Protein 7O63 (pdb70)

Secondary structure (DSSP, 8-state):
--TT--S--HHHHHHHHHHHHHHHHHHHHHHHHHHHTTSTTT--HHHHHHHHHHHHHHHHHHHHHHHHHHHHT--------PPPS-S---SHHHHHHHHHHHHHHHHHHHHHHHHHHHHTT-HHHHHHHIIIIIHHHHHHHHHHHHHHHHHHHHTTTTSTTHHHHHHHTTT-

GO terms:
  GO:0005506 iron ion binding (F, IDA)
  GO:0005739 mitochondrion (C, IDA)
  GO:0004322 ferroxidase activity (F, IDA)
  GO:0006879 intracellular iron ion homeostasis (P, IDA)
  GO:0005739 mitochondrion (C, HTP)
  GO:0005759 mitochondrial matrix (C, TAS)
  GO:0051604 protein maturation (P, IDA)
  GO:0005634 nucleus (C, HDA)

Nearest PDB structures (foldseek):
  7o6d-assembly1_A  TM=1.006E+00  e=6.458E-25  Homo sapiens
  7rrp-assembly1_A  TM=1.003E+00  e=4.069E-22  Homo sapiens
  8aav-assembly1_G  TM=1.003E+00  e=2.219E-21  Homo sapiens
  2iu2-assembly1_A  TM=1.002E+00  e=2.329E-21  Homo sapiens
  8tue-assembly1_M  TM=9.987E-01  e=2.329E-21  Mus musculus

Radius of gyration: 18.18 Å; Cα contacts (8 Å, |Δi|>4): 214; chains: 1; bounding box: 45×49×40 Å

Foldseek 3Di:
DDPQADLQDPVLLVLLLVLLLLLLLLLQLLQLQLVLCVPPVNVLNLSNVVSNVVSVVSNVVSVVSVVVCVNNVHDHDHDDNDHDPDNHQPFSLSSLVVNLVSLVVSLVSLVVSLVVCVVSVNVVSNVVCVVPPNVVSVVSNVVSVVLNVQLVVQPPPPPPCRSVCCSVPVSD

Structure (mmCIF, N/CA/C/O backbone):
data_7O63
#
_entry.id   7O63
#
_cell.length_a   184.133
_cell.length_b   184.133
_cell.length_c   184.133
_cell.angle_alpha   90.000
_cell.angle_beta   90.000
_cell.angle_gamma   90.000
#
_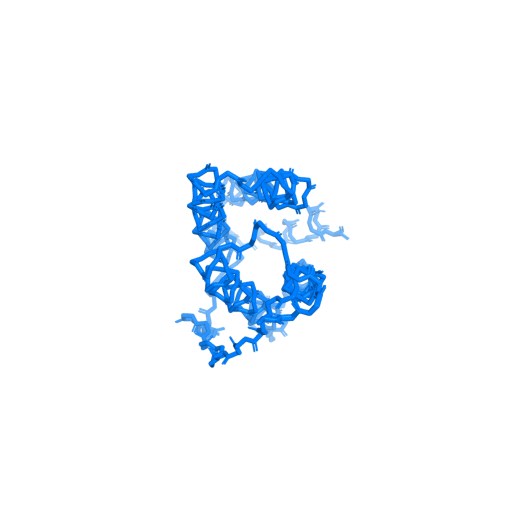symmetry.space_group_name_H-M   'F 4 3 2'
#
loop_
_entity.id
_entity.type
_entity.pdbx_description
1 polymer 'Ferritin, mitochondrial'
2 non-polymer 'MAGNESIUM ION'
3 non-polymer 'CHLORIDE ION'
4 water water
#
loop_
_atom_site.group_PDB
_atom_site.id
_atom_site.type_symbol
_atom_site.label_atom_id
_atom_site.label_alt_id
_atom_site.label_comp_id
_atom_site.label_asym_id
_atom_site.label_entity_id
_atom_site.label_seq_id
_atom_site.pdbx_PDB_ins_code
_atom_site.Cartn_x
_atom_site.Cartn_y
_atom_site.Cartn_z
_atom_site.occupancy
_atom_site.B_iso_or_equiv
_atom_site.auth_seq_id
_atom_site.auth_comp_id
_atom_site.auth_asym_id
_atom_site.auth_atom_id
_atom_site.pdbx_PDB_model_num
ATOM 1 N N . PRO A 1 6 ? -20.001 -55.910 -23.473 0.80 26.65 5 PRO A N 1
ATOM 2 C CA . PRO A 1 6 ? -19.589 -54.519 -23.718 0.80 24.04 5 PRO A CA 1
ATOM 3 C C . PRO A 1 6 ? -18.991 -53.855 -22.466 0.80 21.29 5 PRO A C 1
ATOM 4 O O . PRO A 1 6 ? -19.040 -54.426 -21.409 0.80 20.32 5 PRO A O 1
ATOM 8 N N A SER A 1 7 ? -18.361 -52.698 -22.643 0.60 19.11 6 SER A N 1
ATOM 9 N N B SER A 1 7 ? -18.504 -52.615 -22.616 0.40 22.00 6 SER A N 1
ATOM 10 C CA A SER A 1 7 ? -17.888 -51.824 -21.540 0.60 16.79 6 SER A CA 1
ATOM 11 C CA B SER A 1 7 ? -18.085 -51.732 -21.494 0.40 21.26 6 SER A CA 1
ATOM 12 C C A SER A 1 7 ? -19.017 -51.594 -20.521 0.60 15.50 6 SER A C 1
ATOM 13 C C B SER A 1 7 ? -19.131 -51.816 -20.375 0.40 20.85 6 SER A C 1
ATOM 14 O O A SER A 1 7 ? -20.167 -51.360 -20.961 0.60 13.21 6 SER A O 1
ATOM 15 O O B SER A 1 7 ? -20.314 -52.100 -20.674 0.40 23.30 6 SER A O 1
ATOM 20 N N A ARG A 1 8 ? -18.731 -51.612 -19.209 0.60 15.02 7 ARG A N 1
ATOM 21 N N B ARG A 1 8 ? -18.744 -51.567 -19.125 0.40 19.10 7 ARG A N 1
ATOM 22 C CA A ARG A 1 8 ? -19.797 -51.421 -18.180 0.60 15.62 7 ARG A CA 1
ATOM 23 C CA B ARG A 1 8 ? -19.762 -51.378 -18.061 0.40 18.20 7 ARG A CA 1
ATOM 24 C C A ARG A 1 8 ? -20.352 -49.990 -18.237 0.60 14.23 7 ARG A C 1
ATOM 25 C C B ARG A 1 8 ? -20.325 -49.956 -18.167 0.40 16.54 7 ARG A C 1
ATOM 26 O O A ARG A 1 8 ? -21.355 -49.746 -17.568 0.60 14.51 7 ARG A O 1
ATOM 27 O O B ARG A 1 8 ? -21.316 -49.689 -17.474 0.40 15.90 7 ARG A O 1
ATOM 42 N N . VAL A 1 9 ? -19.761 -49.083 -19.012 1.00 11.37 8 VAL A N 1
ATOM 43 C CA . VAL A 1 9 ? -20.316 -47.718 -19.166 1.00 10.26 8 VAL A CA 1
ATOM 44 C C . VAL A 1 9 ? -21.219 -47.613 -20.396 1.00 9.85 8 VAL A C 1
ATOM 45 O O . VAL A 1 9 ? -21.992 -46.672 -20.457 1.00 11.27 8 VAL A O 1
ATOM 49 N N . ARG A 1 10 ? -21.126 -48.525 -21.348 1.00 9.87 9 ARG A N 1
ATOM 50 C CA . ARG A 1 10 ? -21.743 -48.308 -22.668 1.00 9.64 9 ARG A CA 1
ATOM 51 C C . ARG A 1 10 ? -23.259 -48.294 -22.535 1.00 9.50 9 ARG A C 1
ATOM 52 O O . ARG A 1 10 ? -23.833 -49.204 -21.922 1.00 11.06 9 ARG A O 1
ATOM 60 N N . GLN A 1 11 ? -23.908 -47.314 -23.155 1.00 9.26 10 GLN A N 1
ATOM 61 C CA . GLN A 1 11 ? -25.379 -47.242 -23.137 1.00 9.36 10 GLN A CA 1
ATOM 62 C C . GLN A 1 11 ? -25.833 -46.406 -24.327 1.00 8.92 10 GLN A C 1
ATOM 63 O O . GLN A 1 11 ? -25.366 -45.270 -24.509 1.00 9.56 10 GLN A O 1
ATOM 69 N N . ASN A 1 12 ? -26.734 -46.971 -25.118 1.00 9.30 11 ASN A N 1
ATOM 70 C CA . ASN A 1 12 ? -27.340 -46.287 -26.287 1.00 9.62 11 ASN A CA 1
ATOM 71 C C . ASN A 1 12 ? -26.273 -45.807 -27.273 1.00 8.93 11 ASN A C 1
ATOM 72 O O . ASN A 1 12 ? -26.462 -44.751 -27.886 1.00 9.81 11 ASN A O 1
ATOM 77 N N . PHE A 1 13 ? -25.212 -46.578 -27.444 1.00 9.58 12 PHE A N 1
ATOM 78 C CA . PHE A 1 13 ? -24.054 -46.164 -28.265 1.00 9.62 12 PHE A CA 1
ATOM 79 C C . PHE A 1 13 ? -23.857 -47.200 -29.364 1.00 9.85 12 PHE A C 1
ATOM 80 O O . PHE A 1 13 ? -23.359 -48.300 -29.117 1.00 11.12 12 PHE A O 1
ATOM 88 N N . HIS A 1 14 ? -24.291 -46.877 -30.564 1.00 9.50 13 HIS A N 1
ATOM 89 C CA . HIS A 1 14 ? -24.341 -47.880 -31.648 1.00 10.00 13 HIS A CA 1
ATOM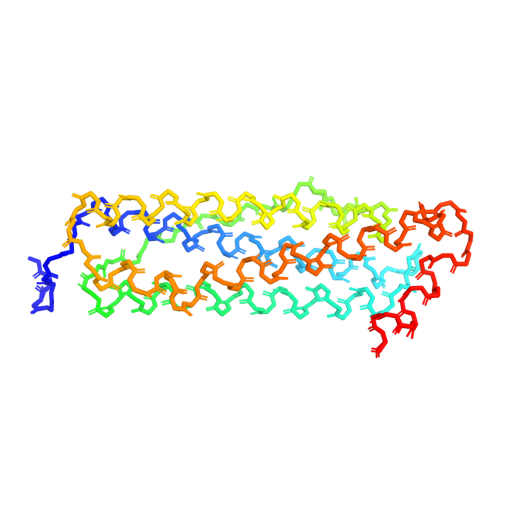 90 C C . HIS A 1 14 ? -22.938 -48.132 -32.177 1.00 9.39 13 HIS A C 1
ATOM 91 O O . HIS A 1 14 ? -22.148 -47.198 -32.339 1.00 9.87 13 HIS A O 1
ATOM 98 N N . PRO A 1 15 ? -22.596 -49.396 -32.520 1.00 10.01 14 PRO A N 1
ATOM 99 C CA . PRO A 1 15 ? -21.308 -49.664 -33.146 1.00 10.56 14 PRO A CA 1
ATOM 100 C C . PRO A 1 15 ? -21.020 -48.812 -34.385 1.00 9.94 14 PRO A C 1
ATOM 101 O O . PRO A 1 15 ? -19.857 -48.476 -34.637 1.00 10.51 14 PRO A O 1
ATOM 105 N N . ASP A 1 16 ? -22.043 -48.449 -35.154 1.00 9.87 15 ASP A N 1
ATOM 106 C CA . ASP A 1 16 ? -21.796 -47.607 -36.351 1.00 10.68 15 ASP A CA 1
ATOM 107 C C . ASP A 1 16 ? -21.339 -46.211 -35.922 1.00 9.60 15 ASP A C 1
ATOM 108 O O . ASP A 1 16 ? -20.548 -45.595 -36.630 1.00 9.89 15 ASP A O 1
ATOM 113 N N . SER A 1 17 ? -21.886 -45.698 -34.833 1.00 9.23 16 SER A N 1
ATOM 114 C CA . SER A 1 17 ? -21.484 -44.380 -34.283 1.00 9.28 16 SER A CA 1
ATOM 115 C C . SER A 1 17 ? -20.032 -44.440 -33.808 1.00 8.99 16 SER A C 1
ATOM 116 O O . SER A 1 17 ? -19.251 -43.539 -34.098 1.00 9.69 16 SER A O 1
ATOM 119 N N . GLU A 1 18 ? -19.690 -45.498 -33.088 1.00 9.23 17 GLU A N 1
ATOM 120 C CA . GLU A 1 18 ? -18.310 -45.736 -32.610 1.00 9.29 17 GLU A CA 1
ATOM 121 C C . GLU A 1 18 ? -17.355 -45.721 -33.803 1.00 9.03 17 GLU A C 1
ATOM 122 O O . GLU A 1 18 ? -16.302 -45.072 -33.743 1.00 9.33 17 GLU A O 1
ATOM 128 N N . ALA A 1 19 ? -17.688 -46.428 -34.879 1.00 9.16 18 ALA A N 1
ATOM 129 C CA . ALA A 1 19 ? -16.806 -46.492 -36.059 1.00 9.65 18 ALA A CA 1
ATOM 130 C C . ALA A 1 19 ? -16.707 -45.114 -36.716 1.00 9.33 18 ALA A C 1
ATOM 131 O O . ALA A 1 19 ? -15.611 -44.720 -37.118 1.00 9.88 18 ALA A O 1
ATOM 133 N N . ALA A 1 20 ? -17.824 -44.400 -36.834 1.00 9.16 19 ALA A N 1
ATOM 134 C CA . ALA A 1 20 ? -17.819 -43.073 -37.475 1.00 9.60 19 ALA A CA 1
ATOM 135 C C . ALA A 1 20 ? -16.990 -42.084 -36.648 1.00 8.60 19 ALA A C 1
ATOM 136 O O . ALA A 1 20 ? -16.326 -41.203 -37.233 1.00 9.21 19 ALA A O 1
ATOM 138 N N . ILE A 1 21 ? -17.013 -42.211 -35.330 1.00 8.71 20 ILE A N 1
ATOM 139 C CA . ILE A 1 21 ? -16.165 -41.362 -34.456 1.00 8.57 20 ILE A CA 1
ATOM 140 C C . ILE A 1 21 ? -14.689 -41.667 -34.712 1.00 8.13 20 ILE A C 1
ATOM 141 O O . ILE A 1 21 ? -13.888 -40.735 -34.827 1.00 8.21 20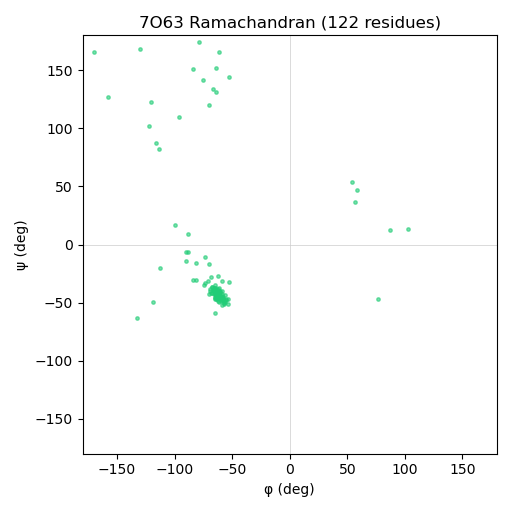 ILE A O 1
ATOM 146 N N . ASN A 1 22 ? -14.336 -42.943 -34.844 1.00 7.87 21 ASN A N 1
ATOM 147 C CA . ASN A 1 22 ? -12.932 -43.274 -35.180 1.00 7.99 21 ASN A CA 1
ATOM 148 C C . ASN A 1 22 ? -12.544 -42.660 -36.526 1.00 7.78 21 ASN A C 1
ATOM 149 O O . ASN A 1 22 ? -11.420 -42.149 -36.667 1.00 8.30 21 ASN A O 1
ATOM 154 N N . ARG A 1 23 ? -13.413 -42.696 -37.526 1.00 8.45 22 ARG A N 1
ATOM 155 C CA A ARG A 1 23 ? -13.062 -42.065 -38.822 0.50 9.16 22 ARG A CA 1
ATOM 156 C CA B ARG A 1 23 ? -13.108 -42.059 -38.836 0.50 11.49 22 ARG A CA 1
ATOM 157 C C . ARG A 1 23 ? -12.917 -40.546 -38.645 1.00 8.31 22 ARG A C 1
ATOM 158 O O . ARG A 1 23 ? -12.011 -39.954 -39.263 1.00 8.72 22 ARG A O 1
ATOM 173 N N . GLN A 1 24 ? -13.778 -39.926 -37.845 1.00 8.13 23 GLN A N 1
ATOM 174 C CA . GLN A 1 24 ? -13.682 -38.473 -37.640 1.00 8.00 23 GLN A CA 1
ATOM 175 C C . GLN A 1 24 ? -12.379 -38.118 -36.915 1.00 8.06 23 GLN A C 1
ATOM 176 O O . GLN A 1 24 ? -11.779 -37.086 -37.236 1.00 8.74 23 GLN A O 1
ATOM 182 N N . ILE A 1 25 ? -11.964 -38.937 -35.951 1.00 8.05 24 ILE A N 1
ATOM 183 C CA . ILE A 1 25 ? -10.676 -38.691 -35.259 1.00 8.00 24 ILE A CA 1
ATOM 184 C C . ILE A 1 25 ? -9.563 -38.620 -36.301 1.00 8.07 24 ILE A C 1
ATOM 185 O O . ILE A 1 25 ? -8.723 -37.718 -36.268 1.00 8.10 24 ILE A O 1
ATOM 190 N N . ASN A 1 26 ? -9.539 -39.574 -37.225 1.00 7.91 25 ASN A N 1
ATOM 191 C CA . ASN A 1 26 ? -8.476 -39.571 -38.250 1.00 7.91 25 ASN A CA 1
ATOM 192 C C . ASN A 1 26 ? -8.560 -38.295 -39.089 1.00 7.95 25 ASN A C 1
ATOM 193 O O . ASN A 1 26 ? -7.513 -37.714 -39.416 1.00 8.29 25 ASN A O 1
ATOM 198 N N . LEU A 1 27 ? -9.766 -37.877 -39.460 1.00 7.74 26 LEU A N 1
ATOM 199 C CA . LEU A 1 27 ? -9.909 -36.677 -40.308 1.00 8.37 26 LEU A CA 1
ATOM 200 C C . LEU A 1 27 ? -9.422 -35.421 -39.571 1.00 7.77 26 LEU A C 1
ATOM 201 O O . LEU A 1 27 ? -8.817 -34.559 -40.194 1.00 8.67 26 LEU A O 1
ATOM 206 N N . GLU A 1 28 ? -9.681 -35.317 -38.278 1.00 8.03 27 GLU A N 1
ATOM 207 C CA . GLU A 1 28 ? -9.214 -34.151 -37.489 1.00 8.40 27 GLU A CA 1
ATOM 208 C C . GLU A 1 28 ? -7.678 -34.174 -37.392 1.00 7.87 27 GLU A C 1
ATOM 209 O O . GLU A 1 28 ? -7.030 -33.124 -37.541 1.00 8.44 27 GLU A O 1
ATOM 215 N N . LEU A 1 29 ? -7.101 -35.351 -37.171 1.00 7.89 28 LEU A N 1
ATOM 216 C CA . LEU A 1 29 ? -5.626 -35.467 -37.131 1.00 8.42 28 LEU A CA 1
ATOM 217 C C . LEU A 1 29 ? -5.033 -35.125 -38.496 1.00 8.08 28 LEU A C 1
ATOM 218 O O . LEU A 1 29 ? -3.974 -34.473 -38.560 1.00 8.64 28 LEU A O 1
ATOM 223 N N . TYR A 1 30 ? -5.674 -35.545 -39.575 1.00 8.11 29 TYR A N 1
ATOM 224 C CA . TYR A 1 30 ? -5.255 -35.174 -40.941 1.00 8.06 29 TYR A CA 1
ATOM 225 C C . TYR A 1 30 ? -5.300 -33.655 -41.116 1.00 7.93 29 TYR A C 1
ATOM 226 O O . TYR A 1 30 ? -4.326 -33.062 -41.609 1.00 8.47 29 TYR A O 1
ATOM 235 N N . ALA A 1 31 ? -6.398 -33.023 -40.719 1.00 7.92 30 ALA A N 1
ATOM 236 C CA . ALA A 1 31 ? -6.514 -31.559 -40.829 1.00 8.08 30 ALA A CA 1
ATOM 237 C C . ALA A 1 31 ? -5.386 -30.895 -40.039 1.00 8.17 30 ALA A C 1
ATOM 238 O O . ALA A 1 31 ? -4.812 -29.900 -40.522 1.00 8.61 30 ALA A O 1
ATOM 240 N N . SER A 1 32 ? -5.069 -31.383 -38.844 1.00 7.89 31 SER A N 1
ATOM 241 C CA . SER A 1 32 ? -3.949 -30.808 -38.079 1.00 8.15 31 SER A CA 1
ATOM 242 C C . SER A 1 32 ? -2.670 -30.863 -38.911 1.00 7.97 31 SER A C 1
ATOM 243 O O . SER A 1 32 ? -1.885 -29.897 -38.913 1.00 8.39 31 SER A O 1
ATOM 246 N N . TYR A 1 33 ? -2.432 -31.980 -39.578 1.00 8.09 32 TYR A N 1
ATOM 247 C CA . TYR A 1 33 ? -1.178 -32.195 -40.330 1.00 7.92 32 TYR A CA 1
ATOM 248 C C . TYR A 1 33 ? -1.125 -31.258 -41.546 1.00 7.88 32 TYR A C 1
ATOM 249 O O . TYR A 1 33 ? -0.077 -30.706 -41.853 1.00 8.08 32 TYR A O 1
ATOM 258 N N . VAL A 1 34 ? -2.247 -31.105 -42.248 1.00 7.87 33 VAL A N 1
ATOM 259 C CA . VAL A 1 34 ? -2.334 -30.170 -43.392 1.00 8.01 33 VAL A CA 1
ATOM 260 C C . VAL A 1 34 ? -1.945 -28.768 -42.922 1.00 7.84 33 VAL A C 1
ATOM 261 O O . VAL A 1 34 ? -1.120 -28.085 -43.553 1.00 7.90 33 VAL A O 1
ATOM 265 N N A TYR A 1 35 ? -2.541 -28.303 -41.827 0.60 7.44 34 TYR A N 1
ATOM 266 N N B TYR A 1 35 ? -2.502 -28.323 -41.804 0.40 8.62 34 TYR A N 1
ATOM 267 C CA A TYR A 1 35 ? -2.255 -26.945 -41.308 0.60 7.69 34 TYR A CA 1
ATOM 268 C CA B TYR A 1 35 ? -2.229 -26.943 -41.355 0.40 8.85 34 TYR A CA 1
ATOM 269 C C A TYR A 1 35 ? -0.804 -26.819 -40.811 0.60 7.61 34 TYR A C 1
ATOM 270 C C B TYR A 1 35 ? -0.777 -26.834 -40.915 0.40 8.74 34 TYR A C 1
ATOM 271 O O A TYR A 1 35 ? -0.205 -25.736 -40.891 0.60 6.78 34 TYR A O 1
ATOM 272 O O B TYR A 1 35 ? -0.193 -25.766 -41.239 0.40 8.53 34 TYR A O 1
ATOM 289 N N . LEU A 1 36 ? -0.227 -27.875 -40.265 1.00 7.81 35 LEU A N 1
ATOM 290 C CA . LEU A 1 36 ? 1.195 -27.862 -39.863 1.00 8.31 35 LEU A CA 1
ATOM 291 C C . LEU A 1 36 ? 2.066 -27.669 -41.104 1.00 8.37 35 LEU A C 1
ATOM 292 O O . LEU A 1 36 ? 3.013 -26.870 -41.088 1.00 8.46 35 LEU A O 1
ATOM 297 N N . SER A 1 37 ? 1.766 -28.408 -42.165 1.00 7.97 36 SER A N 1
ATOM 298 C CA . SER A 1 37 ? 2.478 -28.273 -43.451 1.00 7.91 36 SER A CA 1
ATOM 299 C C . SER A 1 37 ? 2.396 -26.822 -43.938 1.00 7.85 36 SER A C 1
ATOM 300 O O . SER A 1 37 ? 3.413 -26.232 -44.349 1.00 8.59 36 SER A O 1
ATOM 303 N N . MET A 1 38 ? 1.188 -26.272 -43.938 1.00 7.96 37 MET A N 1
ATOM 304 C CA . MET A 1 38 ? 1.027 -24.885 -44.404 1.00 8.25 37 MET A CA 1
ATOM 305 C C . MET A 1 38 ? 1.850 -23.939 -43.530 1.00 7.97 37 MET A C 1
ATOM 306 O O . MET A 1 38 ? 2.508 -23.036 -44.063 1.00 8.79 37 MET A O 1
ATOM 311 N N . ALA A 1 39 ? 1.797 -24.108 -42.217 1.00 8.37 38 ALA A N 1
ATOM 312 C CA . ALA A 1 39 ? 2.526 -23.187 -41.318 1.00 8.48 38 ALA A CA 1
ATOM 313 C C . ALA A 1 39 ? 3.995 -23.108 -41.715 1.00 8.57 38 ALA A C 1
ATOM 314 O O . ALA A 1 39 ? 4.567 -22.012 -41.787 1.00 9.33 38 ALA A O 1
ATOM 316 N N . TYR A 1 40 ? 4.623 -24.250 -41.948 1.00 8.44 39 TYR A N 1
ATOM 317 C CA . TYR A 1 40 ? 6.075 -24.269 -42.223 1.00 8.97 39 TYR A CA 1
ATOM 318 C C . TYR A 1 40 ? 6.382 -23.925 -43.681 1.00 9.16 39 TYR A C 1
ATOM 319 O O . TYR A 1 40 ? 7.516 -23.529 -43.972 1.00 14.12 39 TYR A O 1
ATOM 328 N N . TYR A 1 41 ? 5.414 -23.975 -44.584 1.00 8.44 40 TYR A N 1
ATOM 329 C CA . TYR A 1 41 ? 5.600 -23.397 -45.928 1.00 8.55 40 TYR A CA 1
ATOM 330 C C . TYR A 1 41 ? 5.819 -21.881 -45.805 1.00 7.93 40 TYR A C 1
ATOM 331 O O . TYR A 1 41 ? 6.703 -21.320 -46.462 1.00 8.54 40 TYR A O 1
ATOM 340 N N . PHE A 1 42 ? 5.027 -21.220 -44.977 1.00 8.21 41 PHE A N 1
ATOM 341 C CA . PHE A 1 42 ? 5.083 -19.752 -44.910 1.00 8.49 41 PHE A CA 1
ATOM 342 C C . PHE A 1 42 ? 6.327 -19.248 -44.187 1.00 8.49 41 PHE A C 1
ATOM 343 O O . PHE A 1 42 ? 6.600 -18.049 -44.289 1.00 9.44 41 PHE A O 1
ATOM 351 N N . SER A 1 43 ? 7.085 -20.109 -43.523 1.00 8.76 42 SER A N 1
ATOM 352 C CA A SER A 1 43 ? 8.365 -19.697 -42.896 0.60 9.97 42 SER A CA 1
ATOM 353 C CA B SER A 1 43 ? 8.374 -19.746 -42.880 0.40 10.23 42 SER A CA 1
ATOM 354 C C . SER A 1 43 ? 9.561 -20.101 -43.772 1.00 9.28 42 SER A C 1
ATOM 355 O O . SER A 1 43 ? 10.704 -19.902 -43.337 1.00 10.27 42 SER A O 1
ATOM 360 N N . ARG A 1 44 ? 9.347 -20.580 -44.989 1.00 9.03 43 ARG A N 1
ATOM 361 C CA A ARG A 1 44 ? 10.474 -20.729 -45.945 0.80 10.08 43 ARG A CA 1
ATOM 362 C CA B ARG A 1 44 ? 10.459 -20.736 -45.967 0.20 10.34 43 ARG A CA 1
ATOM 363 C C . ARG A 1 44 ? 11.114 -19.369 -46.223 1.00 8.72 43 ARG A C 1
ATOM 364 O O . ARG A 1 44 ? 10.403 -18.345 -46.255 1.00 9.59 43 ARG A O 1
ATOM 379 N N . ASP A 1 45 ? 12.405 -19.369 -46.519 1.00 9.58 44 ASP A N 1
ATOM 380 C CA . ASP A 1 45 ? 13.116 -18.106 -46.818 1.00 9.87 44 ASP A CA 1
ATOM 381 C C . ASP A 1 45 ? 12.547 -17.431 -48.066 1.00 9.18 44 ASP A C 1
ATOM 382 O O . ASP A 1 45 ? 12.691 -16.213 -48.199 1.00 11.18 44 ASP A O 1
ATOM 387 N N . ASP A 1 46 ? 11.971 -18.199 -48.981 1.00 9.58 45 ASP A N 1
ATOM 388 C CA . ASP A 1 46 ? 11.429 -17.687 -50.256 1.00 10.10 45 ASP A CA 1
ATOM 389 C C . ASP A 1 46 ? 9.915 -17.504 -50.177 1.00 9.60 45 ASP A C 1
ATOM 390 O O . ASP A 1 46 ? 9.305 -17.349 -51.246 1.00 11.02 45 ASP A O 1
ATOM 395 N N . VAL A 1 47 ? 9.359 -17.470 -48.969 1.00 9.15 46 VAL A N 1
ATOM 396 C CA . VAL A 1 47 ? 7.922 -17.168 -48.756 1.00 9.35 46 VAL A CA 1
ATOM 397 C C . VAL A 1 47 ? 7.845 -16.125 -47.637 1.00 8.76 46 VAL A C 1
ATOM 398 O O . VAL A 1 47 ? 7.403 -14.989 -47.881 1.00 9.92 46 VAL A O 1
ATOM 402 N N . ALA A 1 48 ? 8.286 -16.483 -46.441 1.00 9.20 47 ALA A N 1
ATOM 403 C CA . ALA A 1 48 ? 8.595 -15.526 -45.359 1.00 9.64 47 ALA A CA 1
ATOM 404 C C . ALA A 1 48 ? 7.395 -14.609 -45.087 1.00 9.17 47 ALA A C 1
ATOM 405 O O . ALA A 1 48 ? 7.537 -13.380 -45.032 1.00 10.39 47 ALA A O 1
ATOM 407 N N . LEU A 1 49 ? 6.246 -15.224 -44.846 1.00 8.66 48 LEU A N 1
ATOM 408 C CA . LEU A 1 49 ? 5.027 -14.530 -44.391 1.00 8.95 48 LEU A CA 1
ATOM 409 C C . LEU A 1 49 ? 4.702 -15.051 -42.998 1.00 8.60 48 LEU A C 1
ATOM 410 O O . LEU A 1 49 ? 3.979 -16.046 -42.833 1.00 9.02 48 LEU A O 1
ATOM 415 N N . ASN A 1 50 ? 5.295 -14.423 -41.996 1.00 8.77 49 ASN A N 1
ATOM 416 C CA A ASN A 1 50 ? 5.340 -15.012 -40.637 0.70 11.25 49 ASN A CA 1
ATOM 417 C CA B ASN A 1 50 ? 5.341 -15.020 -40.636 0.30 11.50 49 ASN A CA 1
ATOM 418 C C . ASN A 1 50 ? 3.950 -15.033 -39.993 1.00 9.01 49 ASN A C 1
ATOM 419 O O . ASN A 1 50 ? 3.712 -15.904 -39.155 1.00 9.43 49 ASN A O 1
ATOM 428 N N . ASN A 1 51 ? 3.064 -14.117 -40.358 1.00 8.61 50 ASN A N 1
ATOM 429 C CA . ASN A 1 51 ? 1.711 -14.154 -39.762 1.00 8.94 50 ASN A CA 1
ATOM 430 C C . ASN A 1 51 ? 0.816 -15.176 -40.458 1.00 8.46 50 ASN A C 1
ATOM 431 O O . ASN A 1 51 ? -0.040 -15.770 -39.774 1.00 9.36 50 ASN A O 1
ATOM 436 N N . PHE A 1 52 ? 1.003 -15.431 -41.749 1.00 8.47 51 PHE A N 1
ATOM 437 C CA . PHE A 1 52 ? 0.383 -16.627 -42.361 1.00 8.61 51 PHE A CA 1
ATOM 438 C C . PHE A 1 52 ? 0.864 -17.880 -41.624 1.00 7.99 51 PHE A C 1
ATOM 439 O O . PHE A 1 52 ? 0.070 -18.775 -41.342 1.00 8.78 51 PHE A O 1
ATOM 447 N N . SER A 1 53 ? 2.162 -17.963 -41.349 1.00 8.31 52 SER A N 1
ATOM 448 C CA . SER A 1 53 ? 2.721 -19.130 -40.640 1.00 8.35 52 SER A CA 1
ATOM 449 C C . SER A 1 53 ? 2.011 -19.298 -39.297 1.00 8.87 52 SER A C 1
ATOM 450 O O . SER A 1 53 ? 1.531 -20.397 -38.966 1.00 9.25 52 SER A O 1
ATOM 453 N N . ARG A 1 54 ? 1.947 -18.221 -38.517 1.00 9.22 53 ARG A N 1
ATOM 454 C CA A ARG A 1 54 ? 1.345 -18.269 -37.159 0.50 10.86 53 ARG A CA 1
ATOM 455 C CA B ARG A 1 54 ? 1.339 -18.246 -37.159 0.50 12.75 53 ARG A CA 1
ATOM 456 C C . ARG A 1 54 ? -0.136 -18.647 -37.258 1.00 9.38 53 ARG A C 1
ATOM 457 O O . ARG A 1 54 ? -0.609 -19.418 -36.435 1.00 9.76 53 ARG A O 1
ATOM 472 N N . TYR A 1 55 ? -0.842 -18.106 -38.231 1.00 8.86 54 TYR A N 1
ATOM 473 C CA . TYR A 1 55 ? -2.279 -18.391 -38.408 1.00 9.12 54 TYR A CA 1
ATOM 474 C C . TYR A 1 55 ? -2.477 -19.891 -38.601 1.00 9.12 54 TYR A C 1
ATOM 475 O O . TYR A 1 55 ? -3.307 -20.512 -37.926 1.00 9.35 54 TYR A O 1
ATOM 484 N N . PHE A 1 56 ? -1.740 -20.481 -39.540 1.00 8.38 55 PHE A N 1
ATOM 485 C CA . PHE A 1 56 ? -1.947 -21.915 -39.825 1.00 8.40 55 PHE A CA 1
ATOM 486 C C . PHE A 1 56 ? -1.427 -22.784 -38.677 1.00 8.47 55 PHE A C 1
ATOM 487 O O . PHE A 1 56 ? -2.007 -23.844 -38.430 1.00 8.64 55 PHE A O 1
ATOM 495 N N . LEU A 1 57 ? -0.391 -22.360 -37.970 1.00 8.63 56 LEU A N 1
ATOM 496 C CA . LEU A 1 57 ? 0.091 -23.154 -36.815 1.00 9.46 56 LEU A CA 1
ATOM 497 C C . LEU A 1 57 ? -1.000 -23.197 -35.742 1.00 9.00 56 LEU A C 1
ATOM 498 O O . LEU A 1 57 ? -1.257 -24.252 -35.142 1.00 9.41 56 LEU A O 1
ATOM 503 N N . HIS A 1 58 ? -1.640 -22.060 -35.493 1.00 9.06 57 HIS A N 1
ATOM 504 C CA . HIS A 1 58 ? -2.768 -21.996 -34.550 1.00 9.82 57 HIS A CA 1
ATOM 505 C C . HIS A 1 58 ? -3.880 -22.942 -35.015 1.00 9.19 57 HIS A C 1
ATOM 506 O O . HIS A 1 58 ? -4.439 -23.685 -34.186 1.00 10.18 57 HIS A O 1
ATOM 513 N N . GLN A 1 59 ? -4.216 -22.907 -36.300 1.00 8.82 58 GLN A N 1
ATOM 514 C CA . GLN A 1 59 ? -5.285 -23.796 -36.809 1.00 9.54 58 GLN A CA 1
ATOM 515 C C . GLN A 1 59 ? -4.876 -25.259 -36.594 1.00 8.56 58 GLN A C 1
ATOM 516 O O . GLN A 1 59 ? -5.737 -26.081 -36.250 1.00 9.75 58 GLN A O 1
ATOM 522 N N . SER A 1 60 ? -3.610 -25.588 -36.815 1.00 8.13 59 SER A N 1
ATOM 523 C CA . SER A 1 60 ? -3.127 -26.973 -36.636 1.00 8.01 59 SER A CA 1
ATOM 524 C C . SER A 1 60 ? -3.388 -27.439 -35.213 1.00 8.25 59 SER A C 1
ATOM 525 O O . SER A 1 60 ? -3.829 -28.582 -34.983 1.00 8.75 59 SER A O 1
ATOM 528 N N . ARG A 1 61 ? -3.048 -26.601 -34.247 1.00 8.98 60 ARG A N 1
ATOM 529 C CA . ARG A 1 61 ? -3.189 -26.961 -32.822 1.00 9.09 60 ARG A CA 1
ATOM 530 C C . ARG A 1 61 ? -4.662 -27.088 -32.457 1.00 9.06 60 ARG A C 1
ATOM 531 O O . ARG A 1 61 ? -5.025 -27.967 -31.638 1.00 10.00 60 ARG A O 1
ATOM 539 N N . GLU A 1 62 ? -5.527 -26.252 -33.017 1.00 9.16 61 GLU A N 1
ATOM 540 C CA . GLU A 1 62 ? -6.981 -26.389 -32.780 1.00 9.72 61 GLU A CA 1
ATOM 541 C C . GLU A 1 62 ? -7.469 -27.748 -33.290 1.00 9.12 61 GLU A C 1
ATOM 542 O O . GLU A 1 62 ? -8.336 -28.367 -32.660 1.00 9.73 61 GLU A O 1
ATOM 548 N N . GLU A 1 63 ? -6.992 -28.187 -34.455 1.00 9.06 62 GLU A N 1
ATOM 549 C CA . GLU A 1 63 ? -7.460 -29.483 -34.998 1.00 9.30 62 GLU A CA 1
ATOM 550 C C . GLU A 1 63 ? -7.050 -30.628 -34.068 1.00 8.94 62 GLU A C 1
ATOM 551 O O . GLU A 1 63 ? -7.819 -31.584 -33.902 1.00 9.93 62 GLU A O 1
ATOM 557 N N . THR A 1 64 ? -5.873 -30.568 -33.465 1.00 9.04 63 THR A N 1
ATOM 558 C CA . THR A 1 64 ? -5.481 -31.600 -32.489 1.00 9.35 63 THR A CA 1
ATOM 559 C C . THR A 1 64 ? -6.465 -31.602 -31.319 1.00 9.54 63 THR A C 1
ATOM 560 O O . THR A 1 64 ? -6.836 -32.678 -30.842 1.00 9.97 63 THR A O 1
ATOM 564 N N . GLU A 1 65 ? -6.895 -30.428 -30.870 1.00 9.58 64 GLU A N 1
ATOM 565 C CA A GLU A 1 65 ? -7.904 -30.411 -29.787 0.60 11.29 64 GLU A CA 1
ATOM 566 C CA B GLU A 1 65 ? -7.951 -30.280 -29.825 0.40 11.74 64 GLU A CA 1
ATOM 567 C C . GLU A 1 65 ? -9.230 -31.001 -30.283 1.00 9.76 64 GLU A C 1
ATOM 568 O O . GLU A 1 65 ? -9.861 -31.710 -29.483 1.00 10.49 64 GLU A O 1
ATOM 579 N N A HIS A 1 66 ? -9.634 -30.757 -31.525 0.90 9.85 65 HIS A N 1
ATOM 580 N N B HIS A 1 66 ? -9.635 -30.773 -31.535 0.10 11.63 65 HIS A N 1
ATOM 581 C CA A HIS A 1 66 ? -10.842 -31.405 -32.095 0.90 10.52 65 HIS A CA 1
ATOM 582 C CA B HIS A 1 66 ? -10.834 -31.405 -32.144 0.10 11.70 65 HIS A CA 1
ATOM 583 C C A HIS A 1 66 ? -10.689 -32.932 -32.056 0.90 9.83 65 HIS A C 1
ATOM 584 C C B HIS A 1 66 ? -10.700 -32.926 -32.080 0.10 11.48 65 HIS A C 1
ATOM 585 O O A HIS A 1 66 ? -11.671 -33.642 -31.723 0.90 10.39 65 HIS A O 1
ATOM 586 O O B HIS A 1 66 ? -11.695 -33.592 -31.731 0.10 11.58 65 HIS A O 1
ATOM 599 N N . ALA A 1 67 ? -9.515 -33.449 -32.405 1.00 8.91 66 ALA A N 1
ATOM 600 C CA . ALA A 1 67 ? -9.265 -34.899 -32.373 1.00 8.92 66 ALA A CA 1
ATOM 601 C C . ALA A 1 67 ? -9.373 -35.411 -30.940 1.00 8.86 66 ALA A C 1
ATOM 602 O O . ALA A 1 67 ? -10.035 -36.429 -30.692 1.00 9.19 66 ALA A O 1
ATOM 604 N N . GLU A 1 68 ? -8.738 -34.721 -30.010 1.00 8.50 67 GLU A N 1
ATOM 605 C CA . GLU A 1 68 ? -8.725 -35.166 -28.600 1.00 9.06 67 GLU A CA 1
ATOM 606 C C . GLU A 1 68 ? -10.129 -35.181 -28.012 1.00 8.77 67 GLU A C 1
ATOM 607 O O . GLU A 1 68 ? -10.420 -36.082 -27.212 1.00 9.20 67 GLU A O 1
ATOM 613 N N . LYS A 1 69 ? -10.975 -34.220 -28.341 1.00 8.85 68 LYS A N 1
ATOM 614 C CA A LYS A 1 69 ? -12.323 -34.204 -27.737 0.60 10.27 68 LYS A CA 1
ATOM 615 C CA B LYS A 1 69 ? -12.350 -34.178 -27.769 0.40 10.68 68 LYS A CA 1
ATOM 616 C C . LYS A 1 69 ? -13.121 -35.422 -28.233 1.00 8.35 68 LYS A C 1
ATOM 617 O O . LYS A 1 69 ? -13.916 -35.970 -27.452 1.00 9.10 68 LYS A O 1
ATOM 628 N N . LEU A 1 70 ? -12.929 -35.832 -29.486 1.00 8.53 69 LEU A N 1
ATOM 629 C CA . LEU A 1 70 ? -13.588 -37.058 -29.994 1.00 8.72 69 LEU A CA 1
ATOM 630 C C . LEU A 1 70 ? -13.002 -38.307 -29.339 1.00 8.43 69 LEU A C 1
ATOM 631 O O . LEU A 1 70 ? -13.732 -39.269 -29.107 1.00 8.96 69 LEU A O 1
ATOM 636 N N . MET A 1 71 ? -11.697 -38.329 -29.118 1.00 8.51 70 MET A N 1
ATOM 637 C CA . MET A 1 71 ? -11.058 -39.464 -28.426 1.00 8.71 70 MET A CA 1
ATOM 638 C C . MET A 1 71 ? -11.631 -39.571 -27.011 1.00 8.65 70 MET A C 1
ATOM 639 O O . MET A 1 71 ? -11.975 -40.678 -26.544 1.00 9.19 70 MET A O 1
ATOM 644 N N . ARG A 1 72 ? -11.787 -38.436 -26.337 1.00 8.59 71 ARG A N 1
ATOM 645 C CA A ARG A 1 72 ? -12.392 -38.416 -24.985 0.50 10.18 71 ARG A CA 1
ATOM 646 C CA B ARG A 1 72 ? -12.387 -38.429 -24.984 0.50 10.37 71 ARG A CA 1
ATOM 647 C C . ARG A 1 72 ? -13.841 -38.908 -25.064 1.00 8.58 71 ARG A C 1
ATOM 648 O O . ARG A 1 72 ? -14.250 -39.703 -24.218 1.00 9.51 71 ARG A O 1
ATOM 663 N N . LEU A 1 73 ? -14.586 -38.457 -26.061 1.00 8.64 72 LEU A N 1
ATOM 664 C CA . LEU A 1 73 ? -15.986 -38.917 -26.216 1.00 9.38 72 LEU A CA 1
ATOM 665 C C . LEU A 1 73 ? -16.019 -40.439 -26.355 1.00 8.67 72 LEU A C 1
ATOM 666 O O . LEU A 1 73 ? -16.887 -41.096 -25.741 1.00 9.20 72 LEU A O 1
ATOM 671 N N . GLN A 1 74 ? -15.161 -40.999 -27.194 1.00 9.11 73 GLN A N 1
ATOM 672 C CA . GLN A 1 74 ? -15.120 -42.459 -27.386 1.00 9.41 73 GLN A CA 1
ATOM 673 C C . GLN A 1 74 ? -14.968 -43.134 -26.027 1.00 9.29 73 GLN A C 1
ATOM 674 O O . GLN A 1 74 ? -15.733 -44.066 -25.716 1.00 10.53 73 GLN A O 1
ATOM 680 N N . ASN A 1 75 ? -13.995 -42.701 -25.234 1.00 8.97 74 ASN A N 1
ATOM 681 C CA . ASN A 1 75 ? -13.797 -43.305 -23.903 1.00 9.51 74 ASN A CA 1
ATOM 682 C C . ASN A 1 75 ? -14.998 -43.059 -23.000 1.00 8.89 74 ASN A C 1
ATOM 683 O O . ASN A 1 75 ? -15.400 -43.975 -22.259 1.00 9.61 74 ASN A O 1
ATOM 688 N N . GLN A 1 76 ? -15.535 -41.851 -22.995 1.00 8.38 75 GLN A N 1
ATOM 689 C CA A GLN A 1 76 ? -16.696 -41.536 -22.128 0.50 9.31 75 GLN A CA 1
ATOM 690 C CA B GLN A 1 76 ? -16.699 -41.519 -22.131 0.50 10.38 75 GLN A CA 1
ATOM 691 C C . GLN A 1 76 ? -17.851 -42.491 -22.424 1.00 8.92 75 GLN A C 1
ATOM 692 O O . GLN A 1 76 ? -18.553 -42.893 -21.479 1.00 10.17 75 GLN A O 1
ATOM 703 N N . ARG A 1 77 ? -18.073 -42.795 -23.696 1.00 8.28 76 ARG A N 1
ATOM 704 C CA . ARG A 1 77 ? -19.244 -43.591 -24.100 1.00 8.67 76 ARG A CA 1
ATOM 705 C C . ARG A 1 77 ? -18.926 -45.084 -24.061 1.00 8.91 76 ARG A C 1
ATOM 706 O O . ARG A 1 77 ? -19.849 -45.896 -24.262 1.00 9.93 76 ARG A O 1
ATOM 714 N N . GLY A 1 78 ? -17.681 -45.476 -23.813 1.00 9.32 77 GLY A N 1
ATOM 715 C CA . GLY A 1 78 ? -17.328 -46.901 -23.752 1.00 9.75 77 GLY A CA 1
ATOM 716 C C . GLY A 1 78 ? -16.973 -47.506 -25.091 1.00 10.32 77 GLY A C 1
ATOM 717 O O . GLY A 1 78 ? -16.834 -48.729 -25.159 1.00 13.27 77 GLY A O 1
ATOM 718 N N . GLY A 1 79 ? -16.760 -46.693 -26.110 1.00 10.25 78 GLY A N 1
ATOM 719 C CA . GLY A 1 79 ? -16.198 -47.193 -27.367 1.00 10.23 78 GLY A CA 1
ATOM 720 C C . GLY A 1 79 ? -14.700 -47.379 -27.247 1.00 9.84 78 GLY A C 1
ATOM 721 O O . GLY A 1 79 ? -14.099 -46.997 -26.221 1.00 11.24 78 GLY A O 1
ATOM 722 N N . ARG A 1 80 ? -14.108 -47.934 -28.287 1.00 9.84 79 ARG A N 1
ATOM 723 C CA . ARG A 1 80 ? -12.661 -48.181 -28.308 1.00 9.83 79 ARG A CA 1
ATOM 724 C C . ARG A 1 80 ? -12.048 -47.427 -29.476 1.00 9.42 79 ARG A C 1
ATOM 725 O O . ARG A 1 80 ? -12.425 -47.607 -30.640 1.00 10.56 79 ARG A O 1
ATOM 733 N N . ILE A 1 81 ? -11.101 -46.579 -29.132 1.00 9.25 80 ILE A N 1
ATOM 734 C CA . ILE A 1 81 ? -10.360 -45.785 -30.124 1.00 8.92 80 ILE A CA 1
ATOM 735 C C . ILE A 1 81 ? -9.577 -46.743 -31.016 1.00 9.44 80 ILE A C 1
ATOM 736 O O . ILE A 1 81 ? -8.865 -47.633 -30.519 1.00 11.56 80 ILE A O 1
ATOM 741 N N . ARG A 1 82 ? -9.691 -46.542 -32.309 1.00 8.50 81 ARG A N 1
ATOM 742 C CA A ARG A 1 82 ? -8.927 -47.305 -33.315 0.80 9.91 81 ARG A CA 1
ATOM 743 C CA B ARG A 1 82 ? -8.939 -47.315 -33.326 0.20 12.97 81 ARG A CA 1
ATOM 744 C C . ARG A 1 82 ? -8.254 -46.305 -34.244 1.00 8.40 81 ARG A C 1
ATOM 745 O O . ARG A 1 82 ? -8.927 -45.713 -35.090 1.00 10.29 81 ARG A O 1
ATOM 760 N N . LEU A 1 83 ? -6.967 -46.138 -34.065 1.00 8.48 82 LEU A N 1
ATOM 761 C CA . LEU A 1 83 ? -6.196 -45.155 -34.849 1.00 8.77 82 LEU A CA 1
ATOM 762 C C . LEU A 1 83 ? -5.777 -45.767 -36.181 1.00 8.93 82 LEU A C 1
ATOM 763 O O . LEU A 1 83 ? -5.574 -46.987 -36.292 1.00 10.43 82 LEU A O 1
ATOM 768 N N . GLN A 1 84 ? -5.644 -44.903 -37.167 1.00 8.49 83 GLN A N 1
ATOM 769 C CA . GLN A 1 84 ? -5.161 -45.282 -38.502 1.00 8.37 83 GLN A CA 1
ATOM 770 C C . GLN A 1 84 ? -4.045 -44.328 -38.903 1.00 7.40 83 GLN A C 1
ATOM 771 O O . GLN A 1 84 ? -3.831 -43.277 -38.291 1.00 8.19 83 GLN A O 1
ATOM 777 N N . ASP A 1 85 ? -3.345 -44.681 -39.966 1.00 7.49 84 ASP A N 1
ATOM 778 C CA . ASP A 1 85 ? -2.290 -43.794 -40.491 1.00 7.32 84 ASP A CA 1
ATOM 779 C C . ASP A 1 85 ? -2.866 -42.397 -40.712 1.00 7.18 84 ASP A C 1
ATOM 780 O O . ASP A 1 85 ? -4.012 -42.264 -41.170 1.00 8.04 84 ASP A O 1
ATOM 785 N N . ILE A 1 86 ? -2.055 -41.388 -40.458 1.00 7.47 85 ILE A N 1
ATOM 786 C CA . ILE A 1 86 ? -2.409 -39.996 -40.806 1.00 8.35 85 ILE A CA 1
ATOM 787 C C . ILE A 1 86 ? -1.756 -39.716 -42.155 1.00 8.17 85 ILE A C 1
ATOM 788 O O . ILE A 1 86 ? -0.519 -39.666 -42.254 1.00 8.93 85 ILE A O 1
ATOM 793 N N . LYS A 1 87 ? -2.561 -39.603 -43.195 1.00 7.76 86 LYS A N 1
ATOM 794 C CA A LYS A 1 87 ? -2.056 -39.391 -44.569 0.50 9.33 86 LYS A CA 1
ATOM 795 C CA B LYS A 1 87 ? -2.007 -39.413 -44.548 0.50 8.91 86 LYS A CA 1
ATOM 796 C C . LYS A 1 87 ? -1.308 -38.059 -44.647 1.00 7.82 86 LYS A C 1
ATOM 797 O O . LYS A 1 87 ? -1.757 -37.059 -44.075 1.00 8.94 86 LYS A O 1
ATOM 808 N N . LYS A 1 88 ? -0.259 -38.034 -45.437 1.00 7.87 87 LYS A N 1
ATOM 809 C CA A LYS A 1 88 ? 0.436 -36.763 -45.707 0.60 9.12 87 LYS A CA 1
ATOM 810 C CA B LYS A 1 88 ? 0.435 -36.756 -45.693 0.40 9.59 87 LYS A CA 1
ATOM 811 C C . LYS A 1 88 ? -0.503 -35.825 -46.456 1.00 7.91 87 LYS A C 1
ATOM 812 O O . LYS A 1 88 ? -1.406 -36.247 -47.199 1.00 8.56 87 LYS A O 1
ATOM 823 N N . PRO A 1 89 ? -0.314 -34.507 -46.309 1.00 8.58 88 PRO A N 1
ATOM 824 C CA . PRO A 1 89 ? -1.095 -33.538 -47.072 1.00 9.14 88 PRO A CA 1
ATOM 825 C C . PRO A 1 89 ? -0.873 -33.695 -48.580 1.00 10.08 88 PRO A C 1
ATOM 826 O O . PRO A 1 89 ? 0.102 -34.288 -49.020 1.00 11.44 88 PRO A O 1
ATOM 830 N N . GLU A 1 90 ? -1.758 -33.065 -49.349 1.00 11.41 89 GLU A N 1
ATOM 831 C CA . GLU A 1 90 ? -1.745 -33.157 -50.824 1.00 13.54 89 GLU A CA 1
ATOM 832 C C . GLU A 1 90 ? -0.535 -32.466 -51.434 1.00 13.57 89 GLU A C 1
ATOM 833 O O . GLU A 1 90 ? -0.160 -32.864 -52.536 1.00 16.39 89 GLU A O 1
ATOM 839 N N A GLN A 1 91 ? 0.094 -31.517 -50.711 0.60 12.29 90 GLN A N 1
ATOM 840 N N B GLN A 1 91 ? -0.180 -31.326 -50.884 0.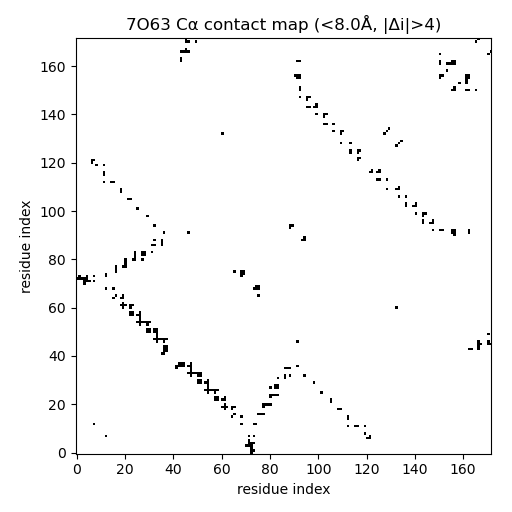40 11.27 90 GLN A N 1
ATOM 841 C CA A GLN A 1 91 ? 1.209 -30.627 -51.174 0.60 12.51 90 GLN A CA 1
ATOM 842 C CA B GLN A 1 91 ? 0.829 -30.467 -51.521 0.40 11.32 90 GLN A CA 1
ATOM 843 C C A GLN A 1 91 ? 2.205 -30.364 -50.026 0.60 11.67 90 GLN A C 1
ATOM 844 C C B GLN A 1 91 ? 2.014 -30.455 -50.573 0.40 10.67 90 GLN A C 1
ATOM 845 O O A GLN A 1 91 ? 1.745 -30.289 -48.881 0.60 12.08 90 GLN A O 1
ATOM 846 O O B GLN A 1 91 ? 1.789 -30.559 -49.354 0.40 10.10 90 GLN A O 1
ATOM 857 N N A ASP A 1 92 ? 3.503 -30.154 -50.309 0.60 10.98 91 ASP A N 1
ATOM 858 N N B ASP A 1 92 ? 3.211 -30.365 -51.138 0.40 10.54 91 ASP A N 1
ATOM 859 C CA A ASP A 1 92 ? 4.448 -29.491 -49.360 0.60 10.69 91 ASP A CA 1
ATOM 860 C CA B ASP A 1 92 ? 4.449 -30.064 -50.385 0.40 10.96 91 ASP A CA 1
ATOM 861 C C A ASP A 1 92 ? 4.566 -28.004 -49.737 0.60 10.79 91 ASP A C 1
ATOM 862 C C B ASP A 1 92 ? 4.668 -28.553 -50.401 0.40 10.96 91 ASP A C 1
ATOM 863 O O A ASP A 1 92 ? 4.718 -27.154 -48.838 0.60 11.09 91 ASP A O 1
ATOM 864 O O B ASP A 1 92 ? 5.176 -28.028 -49.408 0.40 11.01 91 ASP A O 1
ATOM 873 N N A ASP A 1 93 ? 4.540 -27.721 -51.042 0.60 10.52 92 ASP A N 1
ATOM 874 N N B ASP A 1 93 ? 4.291 -27.891 -51.495 0.40 10.71 92 ASP A N 1
ATOM 875 C CA A ASP A 1 93 ? 4.583 -26.368 -51.658 0.60 10.71 92 ASP A CA 1
ATOM 876 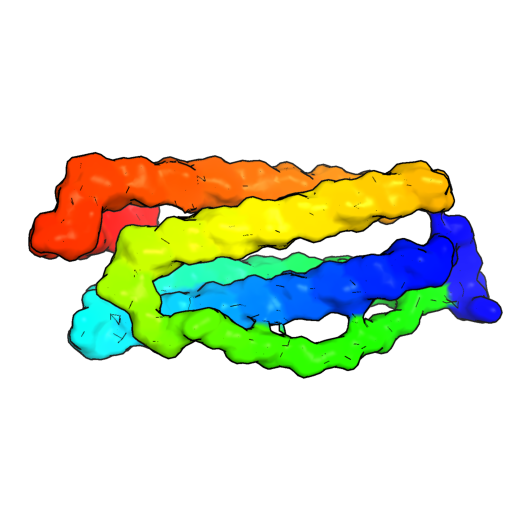C CA B ASP A 1 93 ? 4.527 -26.439 -51.703 0.40 10.99 92 ASP A CA 1
ATOM 877 C C A ASP A 1 93 ? 3.143 -25.884 -51.835 0.60 10.27 92 ASP A C 1
ATOM 878 C C B ASP A 1 93 ? 3.148 -25.819 -51.918 0.40 10.71 92 ASP A C 1
ATOM 879 O O A ASP A 1 93 ? 2.443 -26.378 -52.725 0.60 10.97 92 ASP A O 1
ATOM 880 O O B ASP A 1 93 ? 2.482 -26.206 -52.895 0.40 11.05 92 ASP A O 1
ATOM 889 N N . TRP A 1 94 ? 2.711 -24.934 -51.017 1.00 9.82 93 TRP A N 1
ATOM 890 C CA . TRP A 1 94 ? 1.316 -24.433 -51.023 1.00 9.45 93 TRP A CA 1
ATOM 891 C C . TRP A 1 94 ? 1.146 -23.204 -51.925 1.00 9.45 93 TRP A C 1
ATOM 892 O O . TRP A 1 94 ? 0.049 -22.642 -51.894 1.00 10.03 93 TRP A O 1
ATOM 903 N N . GLU A 1 95 ? 2.178 -22.825 -52.678 1.00 9.53 94 GLU A N 1
ATOM 904 C CA . GLU A 1 95 ? 2.097 -21.899 -53.838 1.00 10.38 94 GLU A CA 1
ATOM 905 C C . GLU A 1 95 ? 1.968 -20.418 -53.459 1.00 9.59 94 GLU A C 1
ATOM 906 O O . GLU A 1 95 ? 2.674 -19.584 -54.066 1.00 10.61 94 GLU A O 1
ATOM 912 N N . SER A 1 96 ? 1.084 -20.068 -52.538 1.00 9.51 95 SER A N 1
ATOM 913 C CA . SER A 1 96 ? 0.813 -18.663 -52.188 1.00 9.31 95 SER A CA 1
ATOM 914 C C . SER A 1 96 ? -0.054 -18.622 -50.944 1.00 8.91 95 SER A C 1
ATOM 915 O O . SER A 1 96 ? -0.696 -19.616 -50.601 1.00 9.05 95 SER A O 1
ATOM 918 N N . GLY A 1 97 ? -0.129 -17.454 -50.339 1.00 9.32 96 GLY A N 1
ATOM 919 C CA . GLY A 1 97 ? -1.084 -17.223 -49.246 1.00 9.17 96 GLY A CA 1
ATOM 920 C C . GLY A 1 97 ? -2.502 -17.464 -49.697 1.00 8.86 96 GLY A C 1
ATOM 921 O O . GLY A 1 97 ? -3.278 -18.116 -48.980 1.00 9.76 96 GLY A O 1
ATOM 922 N N . LEU A 1 98 ? -2.871 -16.964 -50.881 1.00 8.86 97 LEU A N 1
ATOM 923 C CA . LEU A 1 98 ? -4.246 -17.174 -51.378 1.00 8.87 97 LEU A CA 1
ATOM 924 C C . LEU A 1 98 ? -4.513 -18.656 -51.594 1.00 8.86 97 LEU A C 1
ATOM 925 O O . LEU A 1 98 ? -5.579 -19.143 -51.205 1.00 9.25 97 LEU A O 1
ATOM 930 N N . HIS A 1 99 ? -3.600 -19.368 -52.235 1.00 8.75 98 HIS A N 1
ATOM 931 C CA . HIS A 1 99 ? -3.853 -20.786 -52.525 1.00 8.87 98 HIS A CA 1
ATOM 932 C C . HIS A 1 99 ? -4.005 -21.561 -51.217 1.00 8.90 98 HIS A C 1
ATOM 933 O O . HIS A 1 99 ? -4.891 -22.426 -51.124 1.00 9.25 98 HIS A O 1
ATOM 940 N N . ALA A 1 100 ? -3.166 -21.304 -50.224 1.00 8.71 99 ALA A N 1
ATOM 941 C CA . ALA A 1 100 ? -3.304 -22.006 -48.929 1.00 8.69 99 ALA A CA 1
ATOM 942 C C . ALA A 1 100 ? -4.669 -21.711 -48.316 1.00 8.30 99 ALA A C 1
ATOM 943 O O . ALA A 1 100 ? -5.321 -22.630 -47.806 1.00 8.84 99 ALA A O 1
ATOM 945 N N . MET A 1 101 ? -5.116 -20.464 -48.345 1.00 8.40 100 MET A N 1
ATOM 946 C CA . MET A 1 101 ? -6.439 -20.121 -47.796 1.00 8.66 100 MET A CA 1
ATOM 947 C C . MET A 1 101 ? -7.546 -20.845 -48.555 1.00 8.71 100 MET A C 1
ATOM 948 O O . MET A 1 101 ? -8.494 -21.324 -47.923 1.00 9.32 100 MET A O 1
ATOM 953 N N . GLU A 1 102 ? -7.458 -20.909 -49.878 1.00 8.52 101 GLU A N 1
ATOM 954 C CA A GLU A 1 102 ? -8.494 -21.620 -50.664 0.60 10.25 101 GLU A CA 1
ATOM 955 C CA B GLU A 1 102 ? -8.470 -21.626 -50.699 0.40 9.42 101 GLU A CA 1
ATOM 956 C C . GLU A 1 102 ? -8.466 -23.115 -50.327 1.00 8.98 101 GLU A C 1
ATOM 957 O O . GLU A 1 102 ? -9.538 -23.733 -50.231 1.00 9.70 101 GLU A O 1
ATOM 968 N N . CYS A 1 103 ? -7.288 -23.701 -50.178 1.00 8.57 102 CYS A N 1
ATOM 969 C CA . CYS A 1 103 ? -7.206 -25.129 -49.815 1.00 8.74 102 CYS A CA 1
ATOM 970 C C . CYS A 1 103 ? -7.759 -25.356 -48.405 1.00 8.97 102 CYS A C 1
ATOM 971 O O . CYS A 1 103 ? -8.415 -26.388 -48.173 1.00 9.71 102 CYS A O 1
ATOM 974 N N . ALA A 1 104 ? -7.485 -24.453 -47.476 1.00 8.87 103 ALA A N 1
ATOM 975 C CA . ALA A 1 104 ? -8.031 -24.557 -46.111 1.00 9.36 103 ALA A CA 1
ATOM 976 C C . ALA A 1 104 ? -9.554 -24.501 -46.180 1.00 9.10 103 ALA A C 1
ATOM 977 O O . ALA A 1 104 ? -10.234 -25.234 -45.453 1.00 9.71 103 ALA A O 1
ATOM 979 N N . LEU A 1 105 ? -10.098 -23.596 -46.985 1.00 9.66 104 LEU A N 1
ATOM 980 C CA . LEU A 1 105 ? -11.565 -23.462 -47.085 1.00 9.98 104 LEU A CA 1
ATOM 981 C C . LEU A 1 105 ? -12.162 -24.774 -47.591 1.00 10.31 104 LEU A C 1
ATOM 982 O O . LEU A 1 105 ? -13.161 -25.260 -47.022 1.00 10.68 104 LEU A O 1
ATOM 987 N N . LEU A 1 106 ? -11.571 -25.371 -48.620 1.00 10.21 105 LEU A N 1
ATOM 988 C CA A LEU A 1 106 ? -12.080 -26.667 -49.153 0.60 12.43 105 LEU A CA 1
ATOM 989 C CA B LEU A 1 106 ? -12.109 -26.653 -49.140 0.40 11.84 105 LEU A CA 1
ATOM 990 C C . LEU A 1 106 ? -11.987 -27.745 -48.065 1.00 10.17 105 LEU A C 1
ATOM 991 O O . LEU A 1 106 ? -12.930 -28.547 -47.916 1.00 11.45 105 LEU A O 1
ATOM 1000 N N . LEU A 1 107 ? -10.870 -27.793 -47.344 1.00 10.16 106 LEU A N 1
ATOM 1001 C CA . LEU A 1 107 ? -10.694 -28.787 -46.260 1.00 11.10 106 LEU A CA 1
ATOM 1002 C C . LEU A 1 107 ? -11.792 -28.600 -45.222 1.00 10.23 106 LEU A C 1
ATOM 1003 O O . LEU A 1 107 ? -12.395 -29.590 -44.796 1.00 10.95 106 LEU A O 1
ATOM 1008 N N . GLU A 1 108 ? -12.034 -27.376 -44.791 1.00 10.50 107 GLU A N 1
ATOM 1009 C CA A GLU A 1 108 ? -13.017 -27.143 -43.702 0.50 11.32 107 GLU A CA 1
ATOM 1010 C CA B GLU A 1 108 ? -13.024 -27.116 -43.717 0.50 12.24 107 GLU A CA 1
ATOM 1011 C C . GLU A 1 108 ? -14.423 -27.513 -44.195 1.00 10.39 107 GLU A C 1
ATOM 1012 O O . GLU A 1 108 ? -15.194 -28.038 -43.387 1.00 10.80 107 GLU A O 1
ATOM 1023 N N . LYS A 1 109 ? -14.759 -27.272 -45.457 1.00 9.85 108 LYS A N 1
ATOM 1024 C CA A LYS A 1 109 ? -16.085 -27.695 -45.984 0.40 12.28 108 LYS A CA 1
ATOM 1025 C CA B LYS A 1 109 ? -16.087 -27.696 -45.970 0.60 11.19 108 LYS A CA 1
ATOM 1026 C C . LYS A 1 109 ? -16.138 -29.229 -46.035 1.00 10.50 108 LYS A C 1
ATOM 1027 O O . LYS A 1 109 ? -17.191 -29.801 -45.720 1.00 11.04 108 LYS A O 1
ATOM 1038 N N . ASN A 1 110 ? -15.040 -29.881 -46.393 1.00 10.62 109 ASN A N 1
ATOM 1039 C CA A ASN A 1 110 ? -15.038 -31.369 -46.410 0.60 12.54 109 ASN A CA 1
ATOM 1040 C CA B ASN A 1 110 ? -14.986 -31.367 -46.397 0.40 15.22 109 ASN A CA 1
ATOM 1041 C C . ASN A 1 110 ? -15.203 -31.898 -44.975 1.00 11.39 109 ASN A C 1
ATOM 1042 O O . ASN A 1 110 ? -15.976 -32.871 -44.776 1.00 12.39 109 ASN A O 1
ATOM 1051 N N . VAL A 1 111 ? -14.528 -31.303 -44.004 1.00 11.37 110 VAL A N 1
ATOM 1052 C CA . VAL A 1 111 ? -14.650 -31.747 -42.589 1.00 11.62 110 VAL A CA 1
ATOM 1053 C C . VAL A 1 111 ? -16.095 -31.493 -42.137 1.00 10.46 110 VAL A C 1
ATOM 1054 O O . VAL A 1 111 ? -16.707 -32.343 -41.453 1.00 10.80 110 VAL A O 1
ATOM 1058 N N . ASN A 1 112 ? -16.659 -30.343 -42.504 1.00 10.80 111 ASN A N 1
ATOM 1059 C CA . ASN A 1 112 ? -18.066 -30.027 -42.158 1.00 10.23 111 A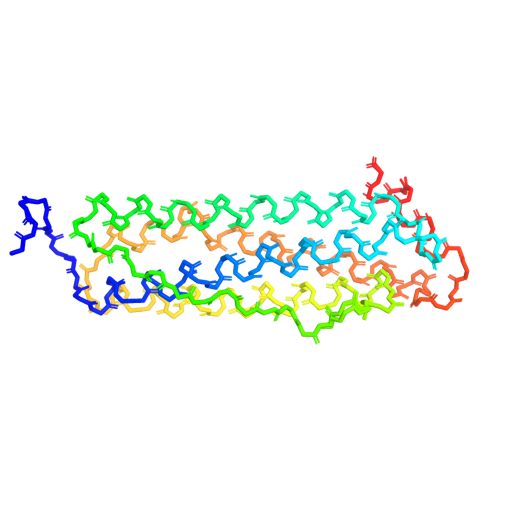SN A CA 1
ATOM 1060 C C . ASN A 1 112 ? -19.004 -31.087 -42.736 1.00 9.71 111 ASN A C 1
ATOM 1061 O O . ASN A 1 112 ? -19.920 -31.545 -42.028 1.00 10.11 111 ASN A O 1
ATOM 1066 N N . GLN A 1 113 ? -18.823 -31.472 -43.997 1.00 10.51 112 GLN A N 1
ATOM 1067 C CA A GLN A 1 113 ? -19.716 -32.493 -44.598 0.60 11.67 112 GLN A CA 1
ATOM 1068 C CA B GLN A 1 113 ? -19.708 -32.496 -44.602 0.40 13.01 112 GLN A CA 1
ATOM 1069 C C . GLN A 1 113 ? -19.608 -33.797 -43.795 1.00 9.02 112 GLN A C 1
ATOM 1070 O O . GLN A 1 113 ? -20.634 -34.428 -43.550 1.00 10.19 112 GLN A O 1
ATOM 1081 N N . SER A 1 114 ? -18.410 -34.182 -43.398 1.00 9.62 113 SER A N 1
ATOM 1082 C CA A SER A 1 114 ? -18.213 -35.402 -42.580 0.80 9.13 113 SER A CA 1
ATOM 1083 C CA B SER A 1 114 ? -18.222 -35.411 -42.587 0.20 10.85 113 SER A CA 1
ATOM 1084 C C . SER A 1 114 ? -18.967 -35.274 -41.247 1.00 8.75 113 SER A C 1
ATOM 1085 O O . SER A 1 114 ? -19.615 -36.236 -40.800 1.00 9.63 113 SER A O 1
ATOM 1090 N N . LEU A 1 115 ? -18.893 -34.114 -40.612 1.00 9.25 114 LEU A N 1
ATOM 1091 C CA . LEU A 1 115 ? -19.591 -33.901 -39.321 1.00 9.24 114 LEU A CA 1
ATOM 1092 C C . LEU A 1 115 ? -21.106 -33.942 -39.508 1.00 8.79 114 LEU A C 1
ATOM 1093 O O . LEU A 1 115 ? -21.815 -34.480 -38.643 1.00 9.71 114 LEU A O 1
ATOM 1098 N N . LEU A 1 116 ? -21.601 -33.380 -40.606 1.00 9.20 115 LEU A N 1
ATOM 1099 C CA . LEU A 1 116 ? -23.050 -33.405 -40.887 1.00 10.03 115 LEU A CA 1
ATOM 1100 C C . LEU A 1 116 ? -23.486 -34.847 -41.116 1.00 9.59 115 LEU A C 1
ATOM 1101 O O . LEU A 1 116 ? -24.573 -35.248 -40.667 1.00 10.12 115 LEU A O 1
ATOM 1106 N N . GLU A 1 117 ? -22.691 -35.647 -41.813 1.00 9.77 116 GLU A N 1
ATOM 1107 C CA A GLU A 1 117 ? -23.017 -37.086 -41.993 0.50 11.36 116 GLU A CA 1
ATOM 1108 C CA B GLU A 1 117 ? -23.015 -37.085 -41.989 0.50 11.24 116 GLU A CA 1
ATOM 1109 C C . GLU A 1 117 ? -23.005 -37.792 -40.631 1.00 9.23 116 GLU A C 1
ATOM 1110 O O . GLU A 1 117 ? -23.875 -38.641 -40.383 1.00 10.17 116 GLU A O 1
ATOM 1121 N N . LEU A 1 118 ? -22.060 -37.450 -39.776 1.00 9.42 117 LEU A N 1
ATOM 1122 C CA . LEU A 1 118 ? -22.010 -38.063 -38.431 1.00 9.43 117 LEU A CA 1
ATOM 1123 C C . LEU A 1 118 ? -23.270 -37.693 -37.651 1.00 9.19 117 LEU A C 1
ATOM 1124 O O . LEU A 1 118 ? -23.853 -38.537 -36.946 1.00 10.03 117 LEU A O 1
ATOM 1129 N N . HIS A 1 119 ? -23.701 -36.445 -37.746 1.00 9.31 118 HIS A N 1
ATOM 1130 C CA . HIS A 1 119 ? -24.914 -35.987 -37.040 1.00 9.65 118 HIS A CA 1
ATOM 1131 C C . HIS A 1 119 ? -26.129 -36.744 -37.580 1.00 10.07 118 HIS A C 1
ATOM 1132 O O . HIS A 1 119 ? -26.995 -37.156 -36.793 1.00 10.28 118 HIS A O 1
ATOM 1139 N N . ALA A 1 120 ? -26.226 -36.915 -38.887 1.00 9.45 119 ALA A N 1
ATOM 1140 C CA . ALA A 1 120 ? -27.349 -37.662 -39.490 1.00 10.18 119 ALA A CA 1
ATOM 1141 C C . ALA A 1 120 ? -27.336 -39.114 -38.979 1.00 9.74 119 ALA A C 1
ATOM 1142 O O . ALA A 1 120 ? -28.415 -39.674 -38.698 1.00 10.46 119 ALA A O 1
ATOM 1144 N N . LEU A 1 121 ? -26.163 -39.727 -38.874 1.00 9.81 120 LEU A N 1
ATOM 1145 C CA . LEU A 1 121 ? -26.070 -41.103 -38.352 1.00 10.01 120 LEU A CA 1
ATOM 1146 C C . LEU A 1 121 ? -26.512 -41.133 -36.880 1.00 9.98 120 LEU A C 1
ATOM 1147 O O . LEU A 1 121 ? -27.313 -42.009 -36.500 1.00 10.61 120 LEU A O 1
ATOM 1152 N N . ALA A 1 122 ? -26.016 -40.209 -36.058 1.00 10.00 121 ALA A N 1
ATOM 1153 C CA . ALA A 1 122 ? -26.391 -40.161 -34.636 1.00 10.22 121 ALA A CA 1
ATOM 1154 C C . ALA A 1 122 ? -27.906 -39.988 -34.513 1.00 9.70 121 ALA A C 1
ATOM 1155 O O . ALA A 1 122 ? -28.523 -40.588 -33.629 1.00 10.70 121 ALA A O 1
ATOM 1157 N N . SER A 1 123 ? -28.490 -39.156 -35.372 1.00 9.46 122 SER A N 1
ATOM 1158 C CA . SER A 1 123 ? -29.947 -38.935 -35.387 1.00 10.33 122 SER A CA 1
ATOM 1159 C C . SER A 1 123 ? -30.657 -40.250 -35.729 1.00 10.35 122 SER A C 1
ATOM 1160 O O . SER A 1 123 ? -31.618 -40.644 -35.059 1.00 10.90 122 SER A O 1
ATOM 1163 N N . ASP A 1 124 ? -30.204 -40.920 -36.768 1.00 10.23 123 ASP A N 1
ATOM 1164 C CA A ASP A 1 124 ? -30.809 -42.210 -37.196 0.60 12.37 123 ASP A CA 1
ATOM 1165 C CA B ASP A 1 124 ? -30.799 -42.210 -37.202 0.40 14.17 123 ASP A CA 1
ATOM 1166 C C . ASP A 1 124 ? -30.735 -43.239 -36.061 1.00 10.72 123 ASP A C 1
ATOM 1167 O O . ASP A 1 124 ? -31.674 -44.045 -35.933 1.00 12.40 123 ASP A O 1
ATOM 1176 N N . LYS A 1 125 ? -29.653 -43.234 -35.297 1.00 10.15 124 LYS A N 1
ATOM 1177 C CA . LYS A 1 125 ? -29.472 -44.205 -34.192 1.00 10.43 124 LYS A CA 1
ATOM 1178 C C . LYS A 1 125 ? -30.057 -43.708 -32.876 1.00 10.34 124 LYS A C 1
ATOM 1179 O O . LYS A 1 125 ? -29.862 -44.364 -31.847 1.00 11.37 124 LYS A O 1
ATOM 1185 N N . GLY A 1 126 ? -30.789 -42.606 -32.889 1.00 9.81 125 GLY A N 1
ATOM 1186 C CA . GLY A 1 126 ? -31.439 -42.126 -31.665 1.00 10.13 125 GLY A CA 1
ATOM 1187 C C . GLY A 1 126 ? -30.431 -41.863 -30.553 1.00 9.51 125 GLY A C 1
ATOM 1188 O O . GLY A 1 126 ? -30.661 -42.270 -29.395 1.00 10.38 125 GLY A O 1
ATOM 1189 N N . ASP A 1 127 ? -29.344 -41.163 -30.878 1.00 9.42 126 ASP A N 1
ATOM 1190 C CA . ASP A 1 127 ? -28.264 -40.841 -29.917 1.00 9.36 126 ASP A CA 1
ATOM 1191 C C . ASP A 1 127 ? -28.241 -39.333 -29.693 1.00 9.55 126 ASP A C 1
ATOM 1192 O O . ASP A 1 127 ? -27.463 -38.597 -30.319 1.00 9.28 126 ASP A O 1
ATOM 1197 N N . PRO A 1 128 ? -29.117 -38.801 -28.808 1.00 9.26 127 PRO A N 1
ATOM 1198 C CA . PRO A 1 128 ? -29.168 -37.357 -28.617 1.00 9.75 127 PRO A CA 1
ATOM 1199 C C . PRO A 1 128 ? -27.905 -36.806 -27.952 1.00 8.87 127 PRO A C 1
ATOM 1200 O O . PRO A 1 128 ? -27.565 -35.645 -28.169 1.00 9.60 127 PRO A O 1
ATOM 1204 N N . HIS A 1 129 ? -27.230 -37.612 -27.140 1.00 9.05 128 HIS A N 1
ATOM 1205 C CA . HIS A 1 129 ? -25.960 -37.162 -26.518 1.00 8.71 128 HIS A CA 1
ATOM 1206 C C . HIS A 1 129 ? -24.946 -36.852 -27.624 1.00 8.81 128 HIS A C 1
ATOM 1207 O O . HIS A 1 129 ? -24.281 -35.806 -27.588 1.00 9.10 128 HIS A O 1
ATOM 1214 N N . LEU A 1 130 ? -24.831 -37.743 -28.599 1.00 8.80 129 LEU A N 1
ATOM 1215 C CA . LEU A 1 130 ? -23.851 -37.547 -29.680 1.00 8.63 129 LEU A CA 1
ATOM 1216 C C . LEU A 1 130 ? -24.286 -36.371 -30.562 1.00 8.96 129 LEU A C 1
ATOM 1217 O O . LEU A 1 130 ? -23.424 -35.569 -30.966 1.00 9.41 129 LEU A O 1
ATOM 1222 N N . CYS A 1 131 ? -25.576 -36.240 -30.841 1.00 9.53 130 CYS A N 1
ATOM 1223 C CA . CYS A 1 131 ? -26.054 -35.082 -31.621 1.00 10.22 130 CYS A CA 1
ATOM 1224 C C . CYS A 1 131 ? -25.668 -33.785 -30.924 1.00 10.41 130 CYS A C 1
ATOM 1225 O O . CYS A 1 131 ? -25.126 -32.866 -31.562 1.00 11.24 130 CYS A O 1
ATOM 1228 N N A ASP A 1 132 ? -25.961 -33.680 -29.619 0.60 10.24 131 ASP A N 1
ATOM 1229 N N B ASP A 1 132 ? -25.916 -33.733 -29.634 0.40 12.08 131 ASP A N 1
ATOM 1230 C CA A ASP A 1 132 ? -25.649 -32.471 -28.815 0.60 10.65 131 ASP A CA 1
ATOM 1231 C CA B ASP A 1 132 ? -25.673 -32.500 -28.879 0.40 12.53 131 ASP A CA 1
ATOM 1232 C C A ASP A 1 132 ? -24.144 -32.230 -28.812 0.60 10.40 131 ASP A C 1
ATOM 1233 C C B ASP A 1 132 ? -24.162 -32.236 -28.833 0.40 11.95 131 ASP A C 1
ATOM 1234 O O A ASP A 1 132 ? -23.732 -31.064 -28.870 0.60 10.66 131 ASP A O 1
ATOM 1235 O O B ASP A 1 132 ? -23.762 -31.067 -29.015 0.40 11.83 131 ASP A O 1
ATOM 1244 N N . PHE A 1 133 ? -23.340 -33.273 -28.663 1.00 9.98 132 PHE A N 1
ATOM 1245 C CA . PHE A 1 133 ? -21.874 -33.116 -28.669 1.00 9.58 132 PHE A CA 1
ATOM 1246 C C . PHE A 1 133 ? -21.416 -32.438 -29.956 1.00 9.58 132 PHE A C 1
ATOM 1247 O O . PHE A 1 133 ? -20.635 -31.469 -29.937 1.00 10.31 132 PHE A O 1
ATOM 1255 N N . LEU A 1 134 ? -21.920 -32.924 -31.081 1.00 9.18 133 LEU A N 1
ATOM 1256 C CA . LEU A 1 134 ? -21.507 -32.358 -32.384 1.00 9.28 133 LEU A CA 1
ATOM 1257 C C . LEU A 1 134 ? -21.981 -30.910 -32.513 1.00 9.99 133 LEU A C 1
ATOM 1258 O O . LEU A 1 134 ? -21.229 -30.059 -33.003 1.00 10.60 133 LEU A O 1
ATOM 1263 N N A GLU A 1 135 ? -23.234 -30.656 -32.127 0.60 10.43 134 GLU A N 1
ATOM 1264 N N B GLU A 1 135 ? -23.219 -30.615 -32.156 0.40 10.59 134 GLU A N 1
ATOM 1265 C CA A GLU A 1 135 ? -23.871 -29.317 -32.245 0.60 10.76 134 GLU A CA 1
ATOM 1266 C CA B GLU A 1 135 ? -23.705 -29.218 -32.240 0.40 10.73 134 GLU A CA 1
ATOM 1267 C C A GLU A 1 135 ? -23.175 -28.317 -31.304 0.60 11.77 134 GLU A C 1
ATOM 1268 C C B GLU A 1 135 ? -22.848 -28.319 -31.371 0.40 11.27 134 GLU A C 1
ATOM 1269 O O A GLU A 1 135 ? -23.131 -27.128 -31.671 0.60 12.73 134 GLU A O 1
ATOM 1270 O O B GLU A 1 135 ? -22.418 -27.225 -31.814 0.40 11.53 134 GLU A O 1
ATOM 1281 N N . THR A 1 136 ? -22.676 -28.751 -30.137 1.00 12.82 135 THR A N 1
ATOM 1282 C CA . THR A 1 136 ? -22.074 -27.893 -29.098 1.00 14.53 135 THR A CA 1
ATOM 1283 C C . THR A 1 136 ? -20.620 -27.572 -29.443 1.00 14.78 135 THR A C 1
ATOM 1284 O O . THR A 1 136 ? -20.205 -26.421 -29.207 1.00 18.73 135 THR A O 1
ATOM 1288 N N . TYR A 1 137 ? -19.852 -28.533 -29.954 1.00 13.91 136 TYR A N 1
ATOM 1289 C CA . TYR A 1 137 ? -18.383 -28.366 -30.070 1.00 14.40 136 TYR A CA 1
ATOM 1290 C C . TYR A 1 137 ? -17.897 -28.291 -31.516 1.00 13.24 136 TYR A C 1
ATOM 1291 O O . TYR A 1 137 ? -16.751 -27.851 -31.698 1.00 16.68 136 TYR A O 1
ATOM 1300 N N . TYR A 1 138 ? -18.663 -28.763 -32.496 1.00 11.28 137 TYR A N 1
ATOM 1301 C CA . TYR A 1 138 ? -18.138 -28.926 -33.876 1.00 10.78 137 TYR A CA 1
ATOM 1302 C C . TYR A 1 138 ? -18.895 -28.082 -34.906 1.00 10.42 137 TYR A C 1
ATOM 1303 O O . TYR A 1 138 ? -18.236 -27.437 -35.726 1.00 11.91 137 TYR A O 1
ATOM 1312 N N . LEU A 1 139 ? -20.223 -28.114 -34.957 1.00 10.66 138 LEU A N 1
ATOM 1313 C CA . LEU A 1 139 ? -20.920 -27.592 -36.151 1.00 10.11 138 LEU A CA 1
ATOM 1314 C C . LEU A 1 139 ? -20.797 -26.066 -36.226 1.00 10.10 138 LEU A C 1
ATOM 1315 O O . LEU A 1 139 ? -20.588 -25.543 -37.330 1.00 10.07 138 LEU A O 1
ATOM 1320 N N . ASN A 1 140 ? -20.943 -25.337 -35.120 1.00 11.09 139 ASN A N 1
ATOM 1321 C CA . ASN A 1 140 ? -20.796 -23.858 -35.185 1.00 11.29 139 ASN A CA 1
ATOM 1322 C C . ASN A 1 140 ? -19.324 -23.494 -35.344 1.00 11.09 139 ASN A C 1
ATOM 1323 O O . ASN A 1 140 ? -19.030 -22.523 -36.045 1.00 11.27 139 ASN A O 1
ATOM 1328 N N . GLU A 1 141 ? -18.414 -24.275 -34.766 1.00 11.72 140 GLU A N 1
ATOM 1329 C CA A GLU A 1 141 ? -16.967 -24.035 -34.969 0.50 13.02 140 GLU A CA 1
ATOM 1330 C CA B GLU A 1 141 ? -16.966 -24.025 -34.980 0.50 14.63 140 GLU A CA 1
ATOM 1331 C C . GLU A 1 141 ? -16.680 -24.096 -36.481 1.00 11.08 140 GLU A C 1
ATOM 1332 O O . GLU A 1 141 ? -15.940 -23.247 -37.003 1.00 12.11 140 GLU A O 1
ATOM 1343 N N . GLN A 1 142 ? -17.241 -25.080 -37.173 1.00 10.90 141 GLN A N 1
ATOM 1344 C CA . GLN A 1 142 ? -17.013 -25.203 -38.627 1.00 10.93 141 GLN A CA 1
ATOM 1345 C C . GLN A 1 142 ? -17.613 -24.012 -39.364 1.00 9.46 141 GLN A C 1
ATOM 1346 O O . GLN A 1 142 ? -16.961 -23.480 -40.277 1.00 10.11 141 GLN A O 1
ATOM 1352 N N . VAL A 1 143 ? -18.829 -23.610 -39.028 1.00 8.93 142 VAL A N 1
ATOM 1353 C CA . VAL A 1 143 ? -19.459 -22.464 -39.726 1.00 8.82 142 VAL A CA 1
ATOM 1354 C C . VAL A 1 143 ? -18.572 -21.230 -39.534 1.00 8.89 142 VAL A C 1
ATOM 1355 O O . VAL A 1 143 ? -18.342 -20.488 -40.495 1.00 8.85 142 VAL A O 1
ATOM 1359 N N . LYS A 1 144 ? -18.115 -20.980 -38.321 1.00 9.06 143 LYS A N 1
ATOM 1360 C CA A LYS A 1 144 ? -17.273 -19.786 -38.064 0.60 10.80 143 LYS A CA 1
ATOM 1361 C CA B LYS A 1 144 ? -17.254 -19.802 -38.031 0.40 11.85 143 LYS A CA 1
ATOM 1362 C C . LYS A 1 144 ? -15.970 -19.885 -38.861 1.00 9.63 143 LYS A C 1
ATOM 1363 O O . LYS A 1 144 ? -15.532 -18.868 -39.414 1.00 10.07 143 LYS A O 1
ATOM 1374 N N . SER A 1 145 ? -15.358 -21.063 -38.911 1.00 9.95 144 SER A N 1
ATOM 1375 C CA A SER A 1 145 ? -14.064 -21.255 -39.609 0.70 11.32 144 SER A CA 1
ATOM 1376 C CA B SER A 1 145 ? -14.055 -21.240 -39.610 0.30 12.54 144 SER A CA 1
ATOM 1377 C C . SER A 1 145 ? -14.242 -21.039 -41.117 1.00 9.63 144 SER A C 1
ATOM 1378 O O . SER A 1 145 ? -13.410 -20.377 -41.752 1.00 10.65 144 SER A O 1
ATOM 1383 N N . ILE A 1 146 ? -15.301 -21.597 -41.680 1.00 9.38 145 ILE A N 1
ATOM 1384 C CA . ILE A 1 146 ? -15.572 -21.466 -43.130 1.00 9.09 145 ILE A CA 1
ATOM 1385 C C . ILE A 1 146 ? -15.819 -19.989 -43.450 1.00 9.15 145 ILE A C 1
ATOM 1386 O O . ILE A 1 146 ? -15.318 -19.492 -44.459 1.00 9.69 145 ILE A O 1
ATOM 1391 N N . LYS A 1 147 ? -16.587 -19.300 -42.621 1.00 8.78 146 LYS A N 1
ATOM 1392 C CA . LYS A 1 147 ? -16.867 -17.859 -42.846 1.00 9.00 146 LYS A CA 1
ATOM 1393 C C . LYS A 1 147 ? -15.569 -17.058 -42.787 1.00 9.05 146 LYS A C 1
ATOM 1394 O O . LYS A 1 147 ? -15.346 -16.188 -43.642 1.00 9.22 146 LYS A O 1
ATOM 1400 N N . GLU A 1 148 ? -14.730 -17.306 -41.791 1.00 9.07 147 GLU A N 1
ATOM 1401 C CA . GLU A 1 148 ? -13.452 -16.577 -41.672 1.00 8.94 147 GLU A CA 1
ATOM 1402 C C . GLU A 1 148 ? -12.592 -16.814 -42.909 1.00 8.95 147 GLU A C 1
ATOM 1403 O O . GLU A 1 148 ? -12.017 -15.863 -43.451 1.00 9.46 147 GLU A O 1
ATOM 1409 N N . LEU A 1 149 ? -12.482 -18.064 -43.341 1.00 9.05 148 LEU A N 1
ATOM 1410 C CA . LEU A 1 149 ? -11.643 -18.358 -44.518 1.00 9.18 148 LEU A CA 1
ATOM 1411 C C . LEU A 1 149 ? -12.249 -17.711 -45.762 1.00 9.08 148 LEU A C 1
ATOM 1412 O O . LEU A 1 149 ? -11.492 -17.215 -46.606 1.00 9.70 148 LEU A O 1
ATOM 1417 N N . GLY A 1 150 ? -13.575 -17.695 -45.891 1.00 9.31 149 GLY A N 1
ATOM 1418 C CA . GLY A 1 150 ? -14.210 -17.001 -47.022 1.00 9.50 149 GLY A CA 1
ATOM 1419 C C . GLY A 1 150 ? -13.881 -15.515 -46.996 1.00 8.99 149 GLY A C 1
ATOM 1420 O O . GLY A 1 150 ? -13.555 -14.928 -48.046 1.00 9.83 149 GLY A O 1
ATOM 1421 N N . ASP A 1 151 ? -13.922 -14.894 -45.824 1.00 8.91 150 ASP A N 1
ATOM 1422 C CA . ASP A 1 151 ? -13.557 -13.467 -45.684 1.00 8.96 150 ASP A CA 1
ATOM 1423 C C . ASP A 1 151 ? -12.118 -13.276 -46.172 1.00 8.44 150 ASP A C 1
ATOM 1424 O O . ASP A 1 151 ? -11.829 -12.302 -46.891 1.00 9.44 150 ASP A O 1
ATOM 1429 N N . HIS A 1 152 ? -11.209 -14.125 -45.721 1.00 8.58 151 HIS A N 1
ATOM 1430 C CA . HIS A 1 152 ? -9.778 -13.982 -46.051 1.00 8.85 151 HIS A CA 1
ATOM 1431 C C . HIS A 1 152 ? -9.570 -14.157 -47.550 1.00 9.35 151 HIS A C 1
ATOM 1432 O O . HIS A 1 152 ? -8.817 -13.381 -48.172 1.00 9.48 151 HIS A O 1
ATOM 1439 N N . VAL A 1 153 ? -10.170 -15.190 -48.130 1.00 9.22 152 VAL A N 1
ATOM 1440 C CA . VAL A 1 153 ? -10.050 -15.414 -49.592 1.00 8.83 152 VAL A CA 1
ATOM 1441 C C . VAL A 1 153 ? -10.563 -14.179 -50.336 1.00 9.31 152 VAL A C 1
ATOM 1442 O O . VAL A 1 153 ? -9.904 -13.705 -51.271 1.00 9.39 152 VAL A O 1
ATOM 1446 N N . HIS A 1 154 ? -11.728 -13.668 -49.967 1.00 9.25 153 HIS A N 1
ATOM 1447 C CA . HIS A 1 154 ? -12.277 -12.500 -50.680 1.00 9.19 153 HIS A CA 1
ATOM 1448 C C . HIS A 1 154 ? -11.283 -11.339 -50.623 1.00 9.06 153 HIS A C 1
ATOM 1449 O O . HIS A 1 154 ? -11.023 -10.701 -51.667 1.00 9.61 153 HIS A O 1
ATOM 1456 N N . ASN A 1 155 ? -10.783 -11.009 -49.444 1.00 8.68 154 ASN A N 1
ATOM 1457 C CA . ASN A 1 155 ? -9.866 -9.852 -49.331 1.00 9.05 154 ASN A CA 1
ATOM 1458 C C . ASN A 1 155 ? -8.610 -10.107 -50.164 1.00 9.07 154 ASN A C 1
ATOM 1459 O O . ASN A 1 155 ? -8.163 -9.196 -50.876 1.00 9.39 154 ASN A O 1
ATOM 1464 N N . LEU A 1 156 ? -8.026 -11.290 -50.087 1.00 8.73 155 LEU A N 1
ATOM 1465 C CA . LEU A 1 156 ? -6.793 -11.553 -50.850 1.00 8.55 155 LEU A CA 1
ATOM 1466 C C . LEU A 1 156 ? -7.058 -11.446 -52.354 1.00 8.86 155 LEU A C 1
ATOM 1467 O O . LEU A 1 156 ? -6.224 -10.855 -53.075 1.00 10.02 155 LEU A O 1
ATOM 1472 N N . VAL A 1 157 ? -8.179 -11.990 -52.827 1.00 9.15 156 VAL A N 1
ATOM 1473 C CA . VAL A 1 157 ? -8.497 -11.880 -54.273 1.00 9.71 156 VAL A CA 1
ATOM 1474 C C . VAL A 1 157 ? -8.632 -10.398 -54.636 1.00 9.77 156 VAL A C 1
ATOM 1475 O O . VAL A 1 157 ? -8.049 -9.956 -55.641 1.00 10.67 156 VAL A O 1
ATOM 1479 N N . LYS A 1 158 ? -9.414 -9.637 -53.876 1.00 10.12 157 LYS A N 1
ATOM 1480 C CA . LYS A 1 158 ? -9.665 -8.222 -54.221 1.00 10.67 157 LYS A CA 1
ATOM 1481 C C . LYS A 1 158 ? -8.350 -7.433 -54.204 1.00 10.37 157 LYS A C 1
ATOM 1482 O O . LYS A 1 158 ? -8.151 -6.568 -55.059 1.00 11.43 157 LYS A O 1
A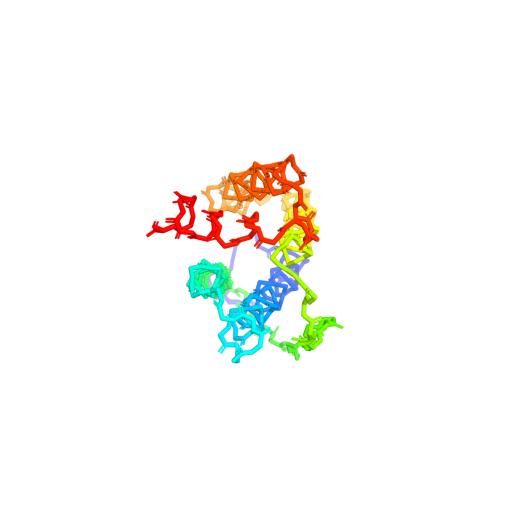TOM 1488 N N . MET A 1 159 ? -7.460 -7.735 -53.271 1.00 9.87 158 MET A N 1
ATOM 1489 C CA . MET A 1 159 ? -6.179 -7.013 -53.131 1.00 10.13 158 MET A CA 1
ATOM 1490 C C . MET A 1 159 ? -5.246 -7.331 -54.299 1.00 10.83 158 MET A C 1
ATOM 1491 O O . MET A 1 159 ? -4.246 -6.623 -54.447 1.00 12.45 158 MET A O 1
ATOM 1496 N N . GLY A 1 160 ? -5.515 -8.399 -55.045 1.00 10.80 159 GLY A N 1
ATOM 1497 C CA . GLY A 1 160 ? -4.693 -8.774 -56.210 1.00 11.50 159 GLY A CA 1
ATOM 1498 C C . GLY A 1 160 ? -3.738 -9.925 -55.948 1.00 10.12 159 GLY A C 1
ATOM 1499 O O . GLY A 1 160 ? -2.857 -10.160 -56.788 1.00 11.50 159 GLY A O 1
ATOM 1500 N N . ALA A 1 161 ? -3.889 -10.645 -54.854 1.00 9.89 160 ALA A N 1
ATOM 1501 C CA . ALA A 1 161 ? -3.017 -11.814 -54.612 1.00 11.06 160 ALA A CA 1
ATOM 1502 C C . ALA A 1 161 ? -3.275 -12.864 -55.683 1.00 12.03 160 ALA A C 1
ATOM 1503 O O . ALA A 1 161 ? -4.398 -12.993 -56.171 1.00 12.76 160 ALA A O 1
ATOM 1505 N N . PRO A 1 162 ? -2.287 -13.716 -56.032 1.00 13.53 161 PRO A N 1
ATOM 1506 C CA . PRO A 1 162 ? -0.938 -13.692 -55.463 1.00 15.21 161 PRO A CA 1
ATOM 1507 C C . PRO A 1 162 ? 0.084 -12.805 -56.192 1.00 15.31 161 PRO A C 1
ATOM 1508 O O . PRO A 1 162 ? 1.192 -12.653 -55.723 1.00 21.34 161 PRO A O 1
ATOM 1512 N N . ASP A 1 163 ? -0.299 -12.252 -57.344 1.00 13.99 162 ASP A N 1
ATOM 1513 C CA . ASP A 1 163 ? 0.662 -11.628 -58.286 1.00 16.25 162 ASP A CA 1
ATOM 1514 C C . ASP A 1 163 ? 0.949 -10.184 -57.890 1.00 15.74 162 ASP A C 1
ATOM 1515 O O . ASP A 1 163 ? 2.038 -9.698 -58.219 1.00 18.54 162 ASP A O 1
ATOM 1520 N N . ALA A 1 164 ? 0.005 -9.479 -57.280 1.00 12.74 163 ALA A N 1
ATOM 1521 C CA . ALA A 1 164 ? 0.261 -8.089 -56.859 1.00 12.80 163 ALA A CA 1
ATOM 1522 C C . ALA A 1 164 ? 1.241 -8.140 -55.696 1.00 12.38 163 ALA A C 1
ATOM 1523 O O . ALA A 1 164 ? 0.924 -8.733 -54.656 1.00 15.21 163 ALA A O 1
ATOM 1525 N N . GLY A 1 165 ? 2.397 -7.511 -55.868 1.00 14.31 164 GLY A N 1
ATOM 1526 C CA . GLY A 1 165 ? 3.543 -7.659 -54.958 1.00 16.83 164 GLY A CA 1
ATOM 1527 C C . GLY A 1 165 ? 3.228 -7.258 -53.527 1.00 13.13 164 GLY A C 1
ATOM 1528 O O . GLY A 1 165 ? 3.827 -7.815 -52.624 1.00 15.72 164 GLY A O 1
ATOM 1529 N N . LEU A 1 166 ? 2.339 -6.297 -53.299 1.00 11.15 165 LEU A N 1
ATOM 1530 C CA . LEU A 1 166 ? 2.059 -5.835 -51.922 1.00 10.47 165 LEU A CA 1
ATOM 1531 C C . LEU A 1 166 ? 0.928 -6.625 -51.267 1.00 9.96 165 LEU A C 1
ATOM 1532 O O . LEU A 1 166 ? 0.751 -6.464 -50.066 1.00 11.04 165 LEU A O 1
ATOM 1537 N N . ALA A 1 167 ? 0.142 -7.400 -52.011 1.00 9.91 166 ALA A N 1
ATOM 1538 C CA . ALA A 1 167 ? -1.130 -7.919 -51.457 1.00 9.87 166 ALA A CA 1
ATOM 1539 C C . ALA A 1 167 ? -0.905 -8.883 -50.286 1.00 9.32 166 ALA A C 1
ATOM 1540 O O . ALA A 1 167 ? -1.421 -8.641 -49.186 1.00 9.69 166 ALA A O 1
ATOM 1542 N N . GLU A 1 168 ? -0.183 -9.981 -50.497 1.00 8.99 167 GLU A N 1
ATOM 1543 C CA . GLU A 1 168 ? -0.009 -10.953 -49.390 1.00 9.19 167 GLU A CA 1
ATOM 1544 C C . GLU A 1 168 ? 0.810 -10.329 -48.254 1.00 8.17 167 GLU A C 1
ATOM 1545 O O . GLU A 1 168 ? 0.509 -10.567 -47.079 1.00 9.02 167 GLU A O 1
ATOM 1551 N N . TYR A 1 169 ? 1.809 -9.518 -48.595 1.00 8.68 168 TYR A N 1
ATOM 1552 C CA . TYR A 1 169 ? 2.623 -8.829 -47.575 1.00 9.00 168 TYR A CA 1
ATOM 1553 C C . TYR A 1 169 ? 1.726 -7.991 -46.660 1.00 7.97 168 TYR A C 1
ATOM 1554 O O . TYR A 1 169 ? 1.867 -8.037 -45.425 1.00 8.96 168 TYR A O 1
ATOM 1563 N N . LEU A 1 170 ? 0.829 -7.189 -47.253 1.00 8.51 169 LEU A N 1
ATOM 1564 C CA . LEU A 1 170 ? -0.017 -6.286 -46.448 1.00 8.56 169 LEU A CA 1
ATOM 1565 C C . LEU A 1 170 ? -1.105 -7.069 -45.725 1.00 8.59 169 LEU A C 1
ATOM 1566 O O . LEU A 1 170 ? -1.439 -6.712 -44.575 1.00 9.38 169 LEU A O 1
ATOM 1571 N N . PHE A 1 171 ? -1.640 -8.126 -46.323 1.00 8.79 170 PHE A N 1
ATOM 1572 C CA . PHE A 1 171 ? -2.655 -8.952 -45.636 1.00 8.74 170 PHE A CA 1
ATOM 1573 C C . PHE A 1 171 ? -2.023 -9.614 -44.421 1.00 8.48 170 PHE A C 1
ATOM 1574 O O . PHE A 1 171 ? -2.629 -9.680 -43.351 1.00 9.16 170 PHE A O 1
ATOM 1582 N N . ASP A 1 172 ? -0.804 -10.103 -44.592 1.00 8.86 171 ASP A N 1
ATOM 1583 C CA . ASP A 1 172 ? -0.044 -10.722 -43.491 1.00 8.93 171 ASP A CA 1
ATOM 1584 C C . ASP A 1 172 ? 0.095 -9.737 -42.328 1.00 8.79 171 ASP A C 1
ATOM 1585 O O . ASP A 1 172 ? -0.100 -10.112 -41.180 1.00 10.16 171 ASP A O 1
ATOM 1590 N N A THR A 1 173 ? 0.462 -8.488 -42.620 0.50 10.87 172 THR A N 1
ATOM 1591 N N B THR A 1 173 ? 0.432 -8.487 -42.617 0.50 9.78 172 THR A N 1
ATOM 1592 C CA A THR A 1 173 ? 0.716 -7.485 -41.550 0.50 12.41 172 THR A CA 1
ATOM 1593 C CA B THR A 1 173 ? 0.797 -7.544 -41.533 0.50 11.03 172 THR A CA 1
ATOM 1594 C C A THR A 1 173 ? -0.623 -7.063 -40.938 0.50 11.29 172 THR A C 1
ATOM 1595 C C B THR A 1 173 ? -0.463 -6.910 -40.920 0.50 10.59 172 THR A C 1
ATOM 1596 O O A THR A 1 173 ? -0.762 -7.057 -39.705 0.50 12.11 172 THR A O 1
ATOM 1597 O O B THR A 1 173 ? -0.341 -6.491 -39.764 0.50 11.13 172 THR A O 1
ATOM 1604 N N A HIS A 1 174 ? -1.607 -6.721 -41.752 0.50 10.68 173 HIS A N 1
ATOM 1605 N N B HIS A 1 174 ? -1.608 -6.860 -41.624 0.50 10.26 173 HIS A N 1
ATOM 1606 C CA A HIS A 1 174 ? -2.839 -6.128 -41.191 0.50 10.93 173 HIS A CA 1
ATOM 1607 C CA B HIS A 1 174 ? -2.829 -6.102 -41.210 0.50 10.74 173 HIS A CA 1
ATOM 1608 C C A HIS A 1 174 ? -3.730 -7.250 -40.658 0.50 10.89 173 HIS A C 1
ATOM 1609 C C B HIS A 1 174 ? -4.014 -6.981 -40.786 0.50 11.24 173 HIS A C 1
ATOM 1610 O O A HIS A 1 174 ? -3.796 -7.434 -39.428 0.50 11.59 173 HIS A O 1
ATOM 1611 O O B HIS A 1 174 ? -4.711 -6.608 -39.818 0.50 12.85 173 HIS A O 1
ATOM 1624 N N . THR A 1 175 ? -4.350 -8.017 -41.540 1.00 10.26 174 THR A N 1
ATOM 1625 C CA . THR A 1 175 ? -5.403 -8.971 -41.136 1.00 10.27 174 THR A CA 1
ATOM 1626 C C . THR A 1 175 ? -4.845 -10.032 -40.195 1.00 10.04 174 THR A C 1
ATOM 1627 O O . THR A 1 175 ? -5.497 -10.358 -39.205 1.00 12.11 174 THR A O 1
ATOM 1631 N N . LEU A 1 176 ? -3.703 -10.611 -40.517 1.00 9.55 175 LEU A N 1
ATOM 1632 C CA . LEU A 1 176 ? -3.153 -11.727 -39.720 1.00 10.06 175 LEU A CA 1
ATOM 1633 C C . LEU A 1 176 ? -2.182 -11.247 -38.637 1.00 11.47 175 LEU A C 1
ATOM 1634 O O . LEU A 1 176 ? -1.672 -12.083 -37.918 1.00 14.36 175 LEU A O 1
ATOM 1639 N N A GLY A 1 177 ? -1.972 -9.938 -38.496 0.60 14.82 176 GLY A N 1
ATOM 1640 N N B GLY A 1 177 ? -1.931 -9.941 -38.530 0.40 16.67 176 GLY A N 1
ATOM 1641 C CA A GLY A 1 177 ? -1.019 -9.385 -37.512 0.60 16.51 176 GLY A CA 1
ATOM 1642 C CA B GLY A 1 177 ? -0.976 -9.383 -37.551 0.40 18.00 176 GLY A CA 1
ATOM 1643 C C A GLY A 1 177 ? -1.639 -9.232 -36.132 0.60 18.60 176 GLY A C 1
ATOM 1644 C C B GLY A 1 177 ? -1.408 -9.645 -36.116 0.40 19.53 176 GLY A C 1
ATOM 1645 O O A GLY A 1 177 ? -2.726 -9.719 -35.853 0.60 20.05 176 GLY A O 1
ATOM 1646 O O B GLY A 1 177 ? -0.574 -9.580 -35.211 0.40 21.40 176 GLY A O 1
#

B-factor: mean 14.55, std 8.14, range [6.78, 78.26]

Sequence (172 aa):
PSSRRVRQNFHPDSEAAINRRQINLELYASYVYYLSMAYYFSSRRDDVALNNNFSRRYFLHQSREETEEHHAEKKLMRRLQNQQRGGRIRRLQDIKKKKPEQQDDDDWESGLHAMEECALLLLEEKKNNVNQQSSLLEELHALASDDKGDPHLCDDFLEETYYLNEEQVKKSSIKELGDHVHNLVKMGAPDAGLAEYLFDTTHHTLGG

Organism: Homo sapiens (NCBI:txid9606)

InterPro domains:
  IPR001519 Ferritin [PTHR11431] (65-238)
  IPR008331 Ferritin/DPS domain [PF00210] (78-216)
  IPR009040 Ferritin-like diiron domain [PS50905] (70-219)
  IPR009078 Ferritin-like superfamily [SSF47240] (63-236)
  IPR012347 Ferritin-like [G3DSA:1.20.1260.10] (61-242)
  IPR014034 Ferritin, conserved site [PS00204] (186-206)

CATH classification: 1.20.1260.10

Solvent-accessible surface area: 9597 Å² total; per-residue (Å²): 160,32,242,88,63,147,89,10,66,85,66,0,29,38,12,0,20,158,2,2,37,44,1,35,42,0,14,95,8,1,70,23,0,0,138,15,0,57,97,144,97,32,58,20,98,26,0,16,126,31,0,34,103,20,6,157,59,6,52,96,23,0,94,52,0,51,147,0,0,86,92,25,3,0,123,45,152,108,130,116,77,142,164,16,153,48,128,77,6,113,14,0,18,48,0,0,64,27,0,30,109,19,5,96,101,4,24,93,34,0,84,102,7,39,55,40,0,58,120,77,45,2,96,90,0,16,84,9,0,92,78,104,6,32,85,43,3,88,126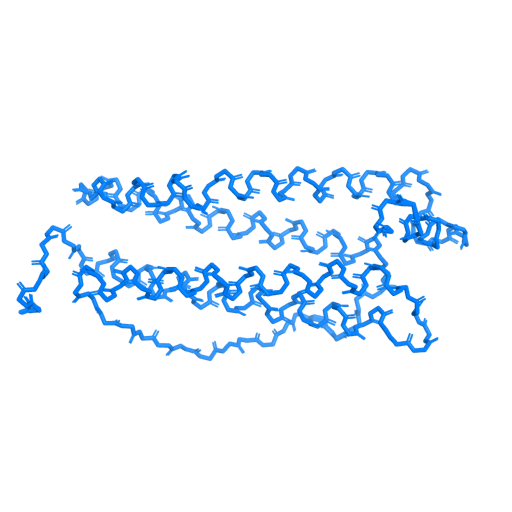,16,36,130,72,2,27,61,20,23,115,68,0,80,162,76,31,11,75,134,44,74,128,3,21,136,65,3,15,70,137,72,15,70